Protein AF-0000000078822944 (afdb_homodimer)

Secondary structure (DSSP, 8-state):
--HHHHHHHHHHHHHHHTSPTTHHHHHHHHHHH-SSEEEEESHHHHHHHHHHHHHHHHTT--EEETTSTTPPPP-TT-EEEEE-SSS--TTTHHHHHHHHHTT-EEEEEES-SSSHHHHH-SEEEETTTT-TTTT---TTS-TTHHHHHHHHHHHHHHHHHHHHHHT--HHHHHHHS-S--/--HHHHHHHHHHHHHHHTSPTTHHHHHHHHHHH-SSEEEEESHHHHHHHHHHHHHHHHTT--EEETTSTTPPPP-TT-EEEEE-SSS--TTTHHHHHHHHHTT-EEEEEES-SSSHHHHH-SEEEETTTT-TTTT---TTS-TTHHHHHHHHHHHHHHHHHHHHHHT--HHHHHHHS-S--

Nearest PDB structures (foldseek):
  1vim-assembly1_B  TM=9.176E-01  e=1.514E-16  Archaeoglobus fulgidus
  1m3s-assembly1_B  TM=9.082E-01  e=3.706E-16  Bacillus subtilis
  1m3s-assembly1_A  TM=9.024E-01  e=1.022E-15  Bacillus subtilis
  1viv-assembly1_A  TM=9.232E-01  e=5.437E-15  Bacillus subtilis
  1jeo-assembly1_A  TM=8.893E-01  e=2.724E-14  Methanocaldococcus jannaschii

Organism: Methylobacillus flagellatus (strain ATCC 51484 / DSM 6875 / VKM B-1610 / KT) (NCBI:txid265072)

Radius of gyration: 19.73 Å; Cα contacts (8 Å, |Δi|>4): 652; chains: 2; bounding box: 46×53×46 Å

Solvent-accessible surface area (backbone atoms only — not comparable to full-atom values): 19155 Å² total; per-residue (Å²): 108,56,73,41,45,44,51,53,53,52,54,36,48,53,25,51,57,28,28,73,81,64,54,57,58,54,50,52,52,50,58,69,67,26,70,34,40,33,33,33,46,54,74,67,32,27,49,40,34,48,57,52,47,53,52,42,36,31,71,70,48,53,65,41,48,68,86,46,94,79,46,72,85,80,38,62,50,21,29,38,41,36,35,32,58,72,25,59,53,74,88,48,48,62,54,54,53,50,40,49,76,42,51,22,46,31,37,34,39,18,52,43,74,72,35,72,48,36,73,70,33,78,39,65,44,30,52,16,60,74,36,96,62,54,78,53,92,43,94,45,43,57,84,61,43,60,59,40,53,34,51,40,50,54,50,50,19,38,48,15,45,51,30,58,75,68,65,60,47,59,68,62,25,55,70,58,40,77,83,86,111,109,55,74,40,46,45,50,52,53,52,53,37,48,52,25,51,58,28,28,75,81,64,52,55,58,52,50,52,52,48,57,69,68,25,70,34,38,35,35,33,47,55,74,67,32,28,48,40,33,49,57,54,48,52,52,42,36,29,71,70,48,51,65,41,50,66,84,45,95,80,45,71,84,79,39,62,50,21,28,38,41,36,35,32,58,71,26,61,54,73,88,48,48,63,55,55,53,49,41,47,74,42,51,21,47,31,36,34,39,16,52,42,73,72,35,74,47,37,72,70,32,76,39,66,45,29,52,17,60,72,36,97,62,55,78,54,93,42,94,47,44,57,84,60,41,59,58,38,54,33,50,41,49,53,50,50,19,37,49,14,44,50,32,59,75,68,63,61,48,60,67,63,26,55,70,58,40,81,82,87,110

InterPro domains:
  IPR001347 SIS domain [PF01380] (34-127)
  IPR001347 SIS domain [PS51464] (27-168)
  IPR017552 3-hexulose-6-phosphate isomerase [PTHR43443] (6-181)
  IPR017552 3-hexulose-6-phosphate isomerase [TIGR03127] (6-181)
  IPR017552 3-hexulose-6-phosphate isomerase [cd05005] (2-178)
  IPR046348 SIS domain superfamily [SSF53697] (1-180)

Structure (mmCIF, N/CA/C/O backbone):
data_AF-0000000078822944-model_v1
#
loop_
_entity.id
_entity.type
_entity.pdbx_description
1 polymer '3-hexulose-6-phosphate isomerase'
#
loop_
_atom_site.group_PDB
_atom_site.id
_atom_site.type_symbol
_atom_site.label_atom_id
_atom_site.label_alt_id
_atom_site.label_comp_id
_atom_site.label_asym_id
_atom_site.label_entity_id
_atom_site.label_seq_id
_atom_site.pdbx_PDB_ins_code
_atom_site.Cartn_x
_atom_site.Cartn_y
_atom_site.Cartn_z
_atom_site.occupancy
_atom_site.B_iso_or_equiv
_atom_site.auth_seq_id
_atom_site.auth_comp_id
_atom_site.auth_asym_id
_atom_site.auth_atom_id
_atom_site.pdbx_PDB_model_num
ATOM 1 N N . MET A 1 1 ? 2.738 1.73 21.203 1 90.5 1 MET A N 1
ATOM 2 C CA . MET A 1 1 ? 1.619 1.656 20.266 1 90.5 1 MET A CA 1
ATOM 3 C C . MET A 1 1 ? 0.297 1.919 20.969 1 90.5 1 MET A C 1
ATOM 5 O O . MET A 1 1 ? 0.076 1.425 22.078 1 90.5 1 MET A O 1
ATOM 9 N N . ASN A 1 2 ? -0.536 2.701 20.406 1 95.38 2 ASN A N 1
ATOM 10 C CA . ASN A 1 2 ? -1.895 2.842 20.922 1 95.38 2 ASN A CA 1
ATOM 11 C C . ASN A 1 2 ? -2.762 1.642 20.547 1 95.38 2 ASN A C 1
ATOM 13 O O . ASN A 1 2 ? -2.297 0.721 19.875 1 95.38 2 ASN A O 1
ATOM 17 N N . LYS A 1 3 ? -3.994 1.603 21.016 1 97 3 LYS A N 1
ATOM 18 C CA . LYS A 1 3 ? -4.832 0.418 20.859 1 97 3 LYS A CA 1
ATOM 19 C C . LYS A 1 3 ? -5.148 0.153 19.391 1 97 3 LYS A C 1
ATOM 21 O O . LYS A 1 3 ? -5.348 -0.996 19 1 97 3 LYS A O 1
ATOM 26 N N . TYR A 1 4 ? -5.266 1.216 18.547 1 98.25 4 TYR A N 1
ATOM 27 C CA . TYR A 1 4 ? -5.57 1.041 17.141 1 98.25 4 TYR A CA 1
ATOM 28 C C . TYR A 1 4 ? -4.371 0.481 16.391 1 98.25 4 TYR A C 1
ATOM 30 O O . TYR A 1 4 ? -4.523 -0.358 15.492 1 98.25 4 TYR A O 1
ATOM 38 N N . GLN A 1 5 ? -3.182 0.987 16.719 1 97.88 5 GLN A N 1
ATOM 39 C CA . GLN A 1 5 ? -1.953 0.449 16.141 1 97.88 5 GLN A CA 1
ATOM 40 C C . GLN A 1 5 ? -1.771 -1.021 16.516 1 97.88 5 GLN A C 1
ATOM 42 O O . GLN A 1 5 ? -1.411 -1.838 15.664 1 97.88 5 GLN A O 1
ATOM 47 N N . GLU A 1 6 ? -2.066 -1.36 17.75 1 97.38 6 GLU A N 1
ATOM 48 C CA . GLU A 1 6 ? -2.004 -2.742 18.219 1 97.38 6 GLU A CA 1
ATOM 49 C C . GLU A 1 6 ? -3.012 -3.619 17.484 1 97.38 6 GLU A C 1
ATOM 51 O O . GLU A 1 6 ? -2.711 -4.766 17.141 1 97.38 6 GLU A O 1
ATOM 56 N N . LEU A 1 7 ? -4.191 -3.088 17.266 1 97.88 7 LEU A N 1
ATOM 57 C CA . LEU A 1 7 ? -5.227 -3.807 16.531 1 97.88 7 LEU A CA 1
ATOM 58 C C . LEU A 1 7 ? -4.715 -4.238 15.156 1 97.88 7 LEU A C 1
ATOM 60 O O . LEU A 1 7 ? -4.848 -5.402 14.781 1 97.88 7 LEU A O 1
ATOM 64 N N . VAL A 1 8 ? -4.082 -3.311 14.391 1 97.62 8 VAL A N 1
ATOM 65 C CA . VAL A 1 8 ? -3.609 -3.562 13.031 1 97.62 8 VAL A CA 1
ATOM 66 C C . VAL A 1 8 ? -2.504 -4.613 13.062 1 97.62 8 VAL A C 1
ATOM 68 O O . VAL A 1 8 ? -2.588 -5.633 12.367 1 97.62 8 VAL A O 1
ATOM 71 N N . VAL A 1 9 ? -1.527 -4.43 13.953 1 96.94 9 VAL A N 1
ATOM 72 C CA . VAL A 1 9 ? -0.374 -5.324 13.992 1 96.94 9 VAL A CA 1
ATOM 73 C C . VAL A 1 9 ? -0.815 -6.719 14.438 1 96.94 9 VAL A C 1
ATOM 75 O O . VAL A 1 9 ? -0.393 -7.723 13.859 1 96.94 9 VAL A O 1
ATOM 78 N N . ASN A 1 10 ? -1.662 -6.805 15.43 1 96.94 10 ASN A N 1
ATOM 79 C CA . ASN A 1 10 ? -2.09 -8.094 15.953 1 96.94 10 ASN A CA 1
ATOM 80 C C . ASN A 1 10 ? -2.902 -8.875 14.922 1 96.94 10 ASN A C 1
ATOM 82 O O . ASN A 1 10 ? -2.691 -10.078 14.734 1 96.94 10 ASN A O 1
ATOM 86 N N . LYS A 1 11 ? -3.801 -8.164 14.281 1 97.62 11 LYS A N 1
ATOM 87 C CA . LYS A 1 11 ? -4.637 -8.844 13.289 1 97.62 11 LYS A CA 1
ATOM 88 C C . LYS A 1 11 ? -3.797 -9.359 12.125 1 97.62 11 LYS A C 1
ATOM 90 O O . LYS A 1 11 ? -3.955 -10.508 11.703 1 97.62 11 LYS A O 1
ATOM 95 N N . LEU A 1 12 ? -2.889 -8.531 11.617 1 97.69 12 LEU A N 1
ATOM 96 C CA . LEU A 1 12 ? -2.076 -8.93 10.469 1 97.69 12 LEU A CA 1
ATOM 97 C C . LEU A 1 12 ? -1.106 -10.047 10.844 1 97.69 12 LEU A C 1
ATOM 99 O O . LEU A 1 12 ? -0.866 -10.953 10.055 1 97.69 12 LEU A O 1
ATOM 103 N N . THR A 1 13 ? -0.571 -9.961 12.078 1 97.25 13 THR A N 1
ATOM 104 C CA . THR A 1 13 ? 0.312 -11.016 12.57 1 97.25 13 THR A CA 1
ATOM 105 C C . THR A 1 13 ? -0.424 -12.344 12.633 1 97.25 13 THR A C 1
ATOM 107 O O . THR A 1 13 ? 0.116 -13.383 12.234 1 97.25 13 THR A O 1
ATOM 110 N N . ASN A 1 14 ? -1.608 -12.289 13.117 1 97.19 14 ASN A N 1
ATOM 111 C CA . ASN A 1 14 ? -2.412 -13.508 13.188 1 97.19 14 ASN A CA 1
ATOM 112 C C . ASN A 1 14 ? -2.637 -14.102 11.797 1 97.19 14 ASN A C 1
ATOM 114 O O . ASN A 1 14 ? -2.492 -15.312 11.609 1 97.19 14 ASN A O 1
ATOM 118 N N . VAL A 1 15 ? -2.996 -13.25 10.805 1 98.19 15 VAL A N 1
ATOM 119 C CA . VAL A 1 15 ? -3.254 -13.727 9.453 1 98.19 15 VAL A CA 1
ATOM 120 C C . VAL A 1 15 ? -1.984 -14.344 8.867 1 98.19 15 VAL A C 1
ATOM 122 O O . VAL A 1 15 ? -2.023 -15.438 8.305 1 98.19 15 VAL A O 1
ATOM 125 N N . ILE A 1 16 ? -0.839 -13.633 9.047 1 97.94 16 ILE A N 1
ATOM 126 C CA . ILE A 1 16 ? 0.427 -14.086 8.484 1 97.94 16 ILE A CA 1
ATOM 127 C C . ILE A 1 16 ? 0.845 -15.398 9.141 1 97.94 16 ILE A C 1
ATOM 129 O O . ILE A 1 16 ? 1.295 -16.328 8.461 1 97.94 16 ILE A O 1
ATOM 133 N N . ASN A 1 17 ? 0.606 -15.516 10.469 1 96.94 17 ASN A N 1
ATOM 134 C CA . ASN A 1 17 ? 0.954 -16.734 11.195 1 96.94 17 ASN A CA 1
ATOM 135 C C . ASN A 1 17 ? 0.114 -17.922 10.734 1 96.94 17 ASN A C 1
ATOM 137 O O . ASN A 1 17 ? 0.544 -19.078 10.844 1 96.94 17 ASN A O 1
ATOM 141 N N . ASN A 1 18 ? -1.006 -17.609 10.18 1 97.25 18 ASN A N 1
ATOM 142 C CA . ASN A 1 18 ? -1.911 -18.672 9.734 1 97.25 18 ASN A CA 1
ATOM 143 C C . ASN A 1 18 ? -1.81 -18.891 8.234 1 97.25 18 ASN A C 1
ATOM 145 O O . ASN A 1 18 ? -2.619 -19.625 7.656 1 97.25 18 ASN A O 1
ATOM 149 N N . THR A 1 19 ? -0.949 -18.234 7.555 1 97.69 19 THR A N 1
ATOM 150 C CA . THR A 1 19 ? -0.638 -18.484 6.152 1 97.69 19 THR A CA 1
ATOM 151 C C . THR A 1 19 ? 0.431 -19.562 6.023 1 97.69 19 THR A C 1
ATOM 153 O O . THR A 1 19 ? 1.504 -19.453 6.621 1 97.69 19 THR A O 1
ATOM 156 N N . ALA A 1 20 ? 0.145 -20.609 5.289 1 96.38 20 ALA A N 1
ATOM 157 C CA . ALA A 1 20 ? 1.07 -21.734 5.145 1 96.38 20 ALA A CA 1
ATOM 158 C C . ALA A 1 20 ? 2.412 -21.266 4.586 1 96.38 20 ALA A C 1
ATOM 160 O O . ALA A 1 20 ? 2.469 -20.312 3.805 1 96.38 20 ALA A O 1
ATOM 161 N N . GLU A 1 21 ? 3.445 -21.953 4.926 1 96 21 GLU A N 1
ATOM 162 C CA . GLU A 1 21 ? 4.793 -21.609 4.492 1 96 21 GLU A CA 1
ATOM 163 C C . GLU A 1 21 ? 5.055 -22.078 3.064 1 96 21 GLU A C 1
ATOM 165 O O . GLU A 1 21 ? 4.324 -22.938 2.549 1 96 21 GLU A O 1
ATOM 170 N N . GLY A 1 22 ? 6.039 -21.484 2.43 1 97.5 22 GLY A N 1
ATOM 171 C CA . GLY A 1 22 ? 6.555 -22.016 1.179 1 97.5 22 GLY A CA 1
ATOM 172 C C . GLY A 1 22 ? 6.004 -21.297 -0.045 1 97.5 22 GLY A C 1
ATOM 173 O O . GLY A 1 22 ? 6.566 -21.422 -1.138 1 97.5 22 GLY A O 1
ATOM 174 N N . TYR A 1 23 ? 4.934 -20.5 0.125 1 98.38 23 TYR A N 1
ATOM 175 C CA . TYR A 1 23 ? 4.324 -19.844 -1.021 1 98.38 23 TYR A CA 1
ATOM 176 C C . TYR A 1 23 ? 5.25 -18.766 -1.583 1 98.38 23 TYR A C 1
ATOM 178 O O . TYR A 1 23 ? 5.266 -18.516 -2.791 1 98.38 23 TYR A O 1
ATOM 186 N N . ASP A 1 24 ? 5.996 -18.125 -0.678 1 98.62 24 ASP A N 1
ATOM 187 C CA . ASP A 1 24 ? 6.957 -17.141 -1.153 1 98.62 24 ASP A CA 1
ATOM 188 C C . ASP A 1 24 ? 7.973 -17.766 -2.105 1 98.62 24 ASP A C 1
ATOM 190 O O . ASP A 1 24 ? 8.266 -17.219 -3.168 1 98.62 24 ASP A O 1
ATOM 194 N N . ASP A 1 25 ? 8.484 -19 -1.815 1 98.69 25 ASP A N 1
ATOM 195 C CA . ASP A 1 25 ? 9.406 -19.719 -2.689 1 98.69 25 ASP A CA 1
ATOM 196 C C . ASP A 1 25 ? 8.758 -20.031 -4.031 1 98.69 25 ASP A C 1
ATOM 198 O O . ASP A 1 25 ? 9.383 -19.906 -5.082 1 98.69 25 ASP A O 1
ATOM 202 N N . LYS A 1 26 ? 7.551 -20.469 -3.986 1 98.88 26 LYS A N 1
ATOM 203 C CA . LYS A 1 26 ? 6.84 -20.844 -5.207 1 98.88 26 LYS A CA 1
ATOM 204 C C . LYS A 1 26 ? 6.594 -19.625 -6.094 1 98.88 26 LYS A C 1
ATOM 206 O O . LYS A 1 26 ? 6.777 -19.688 -7.312 1 98.88 26 LYS A O 1
ATOM 211 N N . ILE A 1 27 ? 6.184 -18.516 -5.496 1 98.94 27 ILE A N 1
ATOM 212 C CA . ILE A 1 27 ? 5.977 -17.281 -6.242 1 98.94 27 ILE A CA 1
ATOM 213 C C . ILE A 1 27 ? 7.273 -16.859 -6.926 1 98.94 27 ILE A C 1
ATOM 215 O O . ILE A 1 27 ? 7.293 -16.594 -8.133 1 98.94 27 ILE A O 1
ATOM 219 N N . LEU A 1 28 ? 8.367 -16.828 -6.129 1 98.88 28 LEU A N 1
ATOM 220 C CA . LEU A 1 28 ? 9.641 -16.359 -6.66 1 98.88 28 LEU A CA 1
ATOM 221 C C . LEU A 1 28 ? 10.148 -17.281 -7.758 1 98.88 28 LEU A C 1
ATOM 223 O O . LEU A 1 28 ? 10.727 -16.812 -8.75 1 98.88 28 LEU A O 1
ATOM 227 N N . SER A 1 29 ? 9.93 -18.594 -7.621 1 98.88 29 SER A N 1
ATOM 228 C CA . SER A 1 29 ? 10.312 -19.547 -8.656 1 98.88 29 SER A CA 1
ATOM 229 C C . SER A 1 29 ? 9.562 -19.281 -9.961 1 98.88 29 SER A C 1
ATOM 231 O O . SER A 1 29 ? 10.148 -19.328 -11.039 1 98.88 29 SER A O 1
ATOM 233 N N . MET A 1 30 ? 8.289 -18.969 -9.875 1 98.94 30 MET A N 1
ATOM 234 C CA . MET A 1 30 ? 7.473 -18.719 -11.062 1 98.94 30 MET A CA 1
ATOM 235 C C . MET A 1 30 ? 7.828 -17.375 -11.688 1 98.94 30 MET A C 1
ATOM 237 O O . MET A 1 30 ? 7.836 -17.25 -12.914 1 98.94 30 MET A O 1
ATOM 241 N N . VAL A 1 31 ? 8.117 -16.391 -10.859 1 98.94 31 VAL A N 1
ATOM 242 C CA . VAL A 1 31 ? 8.57 -15.102 -11.359 1 98.94 31 VAL A CA 1
ATOM 243 C C . VAL A 1 31 ? 9.898 -15.273 -12.102 1 98.94 31 VAL A C 1
ATOM 245 O O . VAL A 1 31 ? 10.078 -14.734 -13.195 1 98.94 31 VAL A O 1
ATOM 248 N N . ASP A 1 32 ? 10.805 -16.078 -11.555 1 98.81 32 ASP A N 1
ATOM 249 C CA . ASP A 1 32 ? 12.117 -16.328 -12.141 1 98.81 32 ASP A CA 1
ATOM 250 C C . ASP A 1 32 ? 12 -17 -13.508 1 98.81 32 ASP A C 1
ATOM 252 O O . ASP A 1 32 ? 12.797 -16.75 -14.406 1 98.81 32 ASP A O 1
ATOM 256 N N . ALA A 1 33 ? 11.062 -17.812 -13.602 1 98.69 33 ALA A N 1
ATOM 257 C CA . ALA A 1 33 ? 10.93 -18.641 -14.805 1 98.69 33 ALA A CA 1
ATOM 258 C C . ALA A 1 33 ? 10.156 -17.891 -15.891 1 98.69 33 ALA A C 1
ATOM 260 O O . ALA A 1 33 ? 10.156 -18.297 -17.047 1 98.69 33 ALA A O 1
ATOM 261 N N . ALA A 1 34 ? 9.508 -16.812 -15.57 1 98.81 34 ALA A N 1
ATOM 262 C CA . ALA A 1 34 ? 8.602 -16.141 -16.484 1 98.81 34 ALA A CA 1
ATOM 263 C C . ALA A 1 34 ? 9.367 -15.211 -17.438 1 98.81 34 ALA A C 1
ATOM 265 O O . ALA A 1 34 ? 10.383 -14.625 -17.047 1 98.81 34 ALA A O 1
ATOM 266 N N . GLY A 1 35 ? 8.922 -15.125 -18.672 1 98.38 35 GLY A N 1
ATOM 267 C CA . GLY A 1 35 ? 9.422 -14.062 -19.547 1 98.38 35 GLY A CA 1
ATOM 268 C C . GLY A 1 35 ? 9.109 -12.672 -19.016 1 98.38 35 GLY A C 1
ATOM 269 O O . GLY A 1 35 ? 10.016 -11.867 -18.797 1 98.38 35 GLY A O 1
ATOM 270 N N . ARG A 1 36 ? 7.879 -12.453 -18.859 1 98.69 36 ARG A N 1
ATOM 271 C CA . ARG A 1 36 ? 7.355 -11.234 -18.25 1 98.69 36 ARG A CA 1
ATOM 272 C C . ARG A 1 36 ? 6.312 -11.562 -17.188 1 98.69 36 ARG A C 1
ATOM 274 O O . ARG A 1 36 ? 5.574 -12.547 -17.312 1 98.69 36 ARG A O 1
ATOM 281 N N . THR A 1 37 ? 6.324 -10.75 -16.141 1 98.94 37 THR A N 1
ATOM 282 C CA . THR A 1 37 ? 5.309 -10.891 -15.094 1 98.94 37 THR A CA 1
ATOM 283 C C . THR A 1 37 ? 4.289 -9.758 -15.18 1 98.94 37 THR A C 1
ATOM 285 O O . THR A 1 37 ? 4.656 -8.586 -15.156 1 98.94 37 THR A O 1
ATOM 288 N N . PHE A 1 38 ? 3.045 -10.102 -15.336 1 98.94 38 PHE A N 1
ATOM 289 C CA . PHE A 1 38 ? 1.921 -9.172 -15.281 1 98.94 38 PHE A CA 1
ATOM 290 C C . PHE A 1 38 ? 1.272 -9.188 -13.898 1 98.94 38 PHE A C 1
ATOM 292 O O . PHE A 1 38 ? 1.113 -10.25 -13.289 1 98.94 38 PHE A O 1
ATOM 299 N N . LEU A 1 39 ? 0.942 -8.008 -13.422 1 98.94 39 LEU A N 1
ATOM 300 C CA . LEU A 1 39 ? 0.251 -7.906 -12.141 1 98.94 39 LEU A CA 1
ATOM 301 C C . LEU A 1 39 ? -1.106 -7.234 -12.312 1 98.94 39 LEU A C 1
ATOM 303 O O . LEU A 1 39 ? -1.259 -6.328 -13.133 1 98.94 39 LEU A O 1
ATOM 307 N N . GLY A 1 40 ? -2.051 -7.668 -11.547 1 98.62 40 GLY A N 1
ATOM 308 C CA . GLY A 1 40 ? -3.385 -7.086 -11.562 1 98.62 40 GLY A CA 1
ATOM 309 C C . GLY A 1 40 ? -4.09 -7.168 -10.219 1 98.62 40 GLY A C 1
ATOM 310 O O . GLY A 1 40 ? -3.639 -7.879 -9.32 1 98.62 40 GLY A O 1
ATOM 311 N N . GLY A 1 41 ? -5.164 -6.535 -10.078 1 98.44 41 GLY A N 1
ATOM 312 C CA . GLY A 1 41 ? -6.059 -6.406 -8.938 1 98.44 41 GLY A CA 1
ATOM 313 C C . GLY A 1 41 ? -7.121 -5.336 -9.133 1 98.44 41 GLY A C 1
ATOM 314 O O . GLY A 1 41 ? -7.215 -4.73 -10.203 1 98.44 41 GLY A O 1
ATOM 315 N N . ALA A 1 42 ? -7.91 -5.191 -8.133 1 97.5 42 ALA A N 1
ATOM 316 C CA . ALA A 1 42 ? -8.914 -4.133 -8.117 1 97.5 42 ALA A CA 1
ATOM 317 C C . ALA A 1 42 ? -8.891 -3.365 -6.801 1 97.5 42 ALA A C 1
ATOM 319 O O . ALA A 1 42 ? -8.477 -3.904 -5.77 1 97.5 42 ALA A O 1
ATOM 320 N N . GLY A 1 43 ? -9.281 -2.104 -6.883 1 96.62 43 GLY A N 1
ATOM 321 C CA . GLY A 1 43 ? -9.32 -1.294 -5.676 1 96.62 43 GLY A CA 1
ATOM 322 C C . GLY A 1 43 ? -8 -1.279 -4.93 1 96.62 43 GLY A C 1
ATOM 323 O O . GLY A 1 43 ? -6.949 -1.006 -5.516 1 96.62 43 GLY A O 1
ATOM 324 N N . ARG A 1 44 ? -8.055 -1.505 -3.629 1 98 44 ARG A N 1
ATOM 325 C CA . ARG A 1 44 ? -6.852 -1.455 -2.807 1 98 44 ARG A CA 1
ATOM 326 C C . ARG A 1 44 ? -5.973 -2.678 -3.047 1 98 44 ARG A C 1
ATOM 328 O O . ARG A 1 44 ? -4.762 -2.637 -2.811 1 98 44 ARG A O 1
ATOM 335 N N . SER A 1 45 ? -6.59 -3.764 -3.553 1 98.62 45 SER A N 1
ATOM 336 C CA . SER A 1 45 ? -5.762 -4.887 -3.977 1 98.62 45 SER A CA 1
ATOM 337 C C . SER A 1 45 ? -4.887 -4.512 -5.168 1 98.62 45 SER A C 1
ATOM 339 O O . SER A 1 45 ? -3.76 -4.996 -5.297 1 98.62 45 SER A O 1
ATOM 341 N N . LEU A 1 46 ? -5.398 -3.617 -6.031 1 98.62 46 LEU A N 1
ATOM 342 C CA . LEU A 1 46 ? -4.586 -3.104 -7.125 1 98.62 46 LEU A CA 1
ATOM 343 C C . LEU A 1 46 ? -3.393 -2.314 -6.594 1 98.62 46 LEU A C 1
ATOM 345 O O . LEU A 1 46 ? -2.291 -2.404 -7.137 1 98.62 46 LEU A O 1
ATOM 349 N N . LEU A 1 47 ? -3.629 -1.508 -5.547 1 98.88 47 LEU A N 1
ATOM 350 C CA . LEU A 1 47 ? -2.531 -0.771 -4.93 1 98.88 47 LEU A CA 1
ATOM 351 C C . LEU A 1 47 ? -1.473 -1.726 -4.387 1 98.88 47 LEU A C 1
ATOM 353 O O . LEU A 1 47 ? -0.274 -1.484 -4.547 1 98.88 47 LEU A O 1
ATOM 357 N N . VAL A 1 48 ? -1.883 -2.85 -3.762 1 98.94 48 VAL A N 1
ATOM 358 C CA . VAL A 1 48 ? -0.956 -3.865 -3.275 1 98.94 48 VAL A CA 1
ATOM 359 C C . VAL A 1 48 ? -0.154 -4.438 -4.441 1 98.94 48 VAL A C 1
ATOM 361 O O . VAL A 1 48 ? 1.064 -4.602 -4.344 1 98.94 48 VAL A O 1
ATOM 364 N N . SER A 1 49 ? -0.835 -4.727 -5.562 1 98.94 49 SER A N 1
ATOM 365 C CA . SER A 1 49 ? -0.148 -5.258 -6.734 1 98.94 49 SER A CA 1
ATOM 366 C C . SER A 1 49 ? 0.914 -4.289 -7.242 1 98.94 49 SER A C 1
ATOM 368 O O . SER A 1 49 ? 1.989 -4.711 -7.672 1 98.94 49 SER A O 1
ATOM 370 N N . ARG A 1 50 ? 0.616 -3.012 -7.207 1 98.88 50 ARG A N 1
ATOM 371 C CA . ARG A 1 50 ? 1.557 -2.004 -7.688 1 98.88 50 ARG A CA 1
ATOM 372 C C . ARG A 1 50 ? 2.777 -1.919 -6.777 1 98.88 50 ARG A C 1
ATOM 374 O O . ARG A 1 50 ? 3.898 -1.73 -7.25 1 98.88 50 ARG A O 1
ATOM 381 N N . PHE A 1 51 ? 2.564 -2.041 -5.438 1 98.88 51 PHE A N 1
ATOM 382 C CA . PHE A 1 51 ? 3.691 -2.113 -4.512 1 98.88 51 PHE A CA 1
ATOM 383 C C . PHE A 1 51 ? 4.656 -3.219 -4.922 1 98.88 51 PHE A C 1
ATOM 385 O O . PHE A 1 51 ? 5.863 -2.99 -5.023 1 98.88 51 PHE A O 1
ATOM 392 N N . PHE A 1 52 ? 4.113 -4.375 -5.148 1 98.94 52 PHE A N 1
ATOM 393 C CA . PHE A 1 52 ? 4.918 -5.551 -5.465 1 98.94 52 PHE A CA 1
ATOM 394 C C . PHE A 1 52 ? 5.586 -5.398 -6.824 1 98.94 52 PHE A C 1
ATOM 396 O O . PHE A 1 52 ? 6.781 -5.672 -6.969 1 98.94 52 PHE A O 1
ATOM 403 N N . ALA A 1 53 ? 4.816 -4.918 -7.816 1 98.88 53 ALA A N 1
ATOM 404 C CA . ALA A 1 53 ? 5.32 -4.715 -9.172 1 98.88 53 ALA A CA 1
ATOM 405 C C . ALA A 1 53 ? 6.543 -3.801 -9.172 1 98.88 53 ALA A C 1
ATOM 407 O O . ALA A 1 53 ? 7.547 -4.102 -9.82 1 98.88 53 ALA A O 1
ATOM 408 N N . MET A 1 54 ? 6.453 -2.752 -8.461 1 98.38 54 MET A N 1
ATOM 409 C CA . MET A 1 54 ? 7.543 -1.778 -8.422 1 98.38 54 MET A CA 1
ATOM 410 C C . MET A 1 54 ? 8.828 -2.422 -7.918 1 98.38 54 MET A C 1
ATOM 412 O O . MET A 1 54 ? 9.898 -2.207 -8.484 1 98.38 54 MET A O 1
ATOM 416 N N . ARG A 1 55 ? 8.789 -3.24 -6.879 1 98.44 55 ARG A N 1
ATOM 417 C CA . ARG A 1 55 ? 9.984 -3.863 -6.324 1 98.44 55 ARG A CA 1
ATOM 418 C C . ARG A 1 55 ? 10.523 -4.941 -7.258 1 98.44 55 ARG A C 1
ATOM 420 O O . ARG A 1 55 ? 11.734 -5.145 -7.344 1 98.44 55 ARG A O 1
ATOM 427 N N . LEU A 1 56 ? 9.586 -5.672 -7.949 1 98.75 56 LEU A N 1
ATOM 428 C CA . LEU A 1 56 ? 10.062 -6.621 -8.945 1 98.75 56 LEU A CA 1
ATOM 429 C C . LEU A 1 56 ? 10.852 -5.91 -10.039 1 98.75 56 LEU A C 1
ATOM 431 O O . LEU A 1 56 ? 11.898 -6.398 -10.477 1 98.75 56 LEU A O 1
ATOM 435 N N . VAL A 1 57 ? 10.344 -4.711 -10.477 1 98.31 57 VAL A N 1
ATOM 436 C CA . VAL A 1 57 ? 11.07 -3.92 -11.461 1 98.31 57 VAL A CA 1
ATOM 437 C C . VAL A 1 57 ? 12.445 -3.545 -10.906 1 98.31 57 VAL A C 1
ATOM 439 O O . VAL A 1 57 ? 13.461 -3.729 -11.578 1 98.31 57 VAL A O 1
ATOM 442 N N . HIS A 1 58 ? 12.5 -3.055 -9.656 1 97.62 58 HIS A N 1
ATOM 443 C CA . HIS A 1 58 ? 13.758 -2.662 -9.031 1 97.62 58 HIS A CA 1
ATOM 444 C C . HIS A 1 58 ? 14.711 -3.846 -8.914 1 97.62 58 HIS A C 1
ATOM 446 O O . HIS A 1 58 ? 15.93 -3.664 -8.859 1 97.62 58 HIS A O 1
ATOM 452 N N . ALA A 1 59 ? 14.156 -5.066 -8.883 1 97.81 59 ALA A N 1
ATOM 453 C CA . ALA A 1 59 ? 14.961 -6.281 -8.758 1 97.81 59 ALA A CA 1
ATOM 454 C C . ALA A 1 59 ? 15.406 -6.785 -10.133 1 97.81 59 ALA A C 1
ATOM 456 O O . ALA A 1 59 ? 16.062 -7.828 -10.234 1 97.81 59 ALA A O 1
ATOM 457 N N . GLY A 1 60 ? 14.953 -6.16 -11.234 1 97.5 60 GLY A N 1
ATOM 458 C CA . GLY A 1 60 ? 15.469 -6.457 -12.562 1 97.5 60 GLY A CA 1
ATOM 459 C C . GLY A 1 60 ? 14.508 -7.27 -13.414 1 97.5 60 GLY A C 1
ATOM 460 O O . GLY A 1 60 ? 14.852 -7.688 -14.523 1 97.5 60 GLY A O 1
ATOM 461 N N . TYR A 1 61 ? 13.297 -7.469 -12.969 1 98.5 61 TYR A N 1
ATOM 462 C CA . TYR A 1 61 ? 12.336 -8.266 -13.727 1 98.5 61 TYR A CA 1
ATOM 463 C C . TYR A 1 61 ? 11.578 -7.395 -14.719 1 98.5 61 TYR A C 1
ATOM 465 O O . TYR A 1 61 ? 11.398 -6.195 -14.5 1 98.5 61 TYR A O 1
ATOM 473 N N . GLN A 1 62 ? 11.141 -8.016 -15.82 1 98.38 62 GLN A N 1
ATOM 474 C CA . GLN A 1 62 ? 10.188 -7.387 -16.719 1 98.38 62 GLN A CA 1
ATOM 475 C C . GLN A 1 62 ? 8.766 -7.5 -16.203 1 98.38 62 GLN A C 1
ATOM 477 O O . GLN A 1 62 ? 8.242 -8.602 -16.031 1 98.38 62 GLN A O 1
ATOM 482 N N . VAL A 1 63 ? 8.195 -6.34 -15.938 1 98.81 63 VAL A N 1
ATOM 483 C CA . VAL A 1 63 ? 6.898 -6.328 -15.273 1 98.81 63 VAL A CA 1
ATOM 484 C C . VAL A 1 63 ? 5.941 -5.41 -16.031 1 98.81 63 VAL A C 1
ATOM 486 O O . VAL A 1 63 ? 6.348 -4.359 -16.531 1 98.81 63 VAL A O 1
ATOM 489 N N . SER A 1 64 ? 4.719 -5.797 -16.156 1 98.81 64 SER A N 1
ATOM 490 C CA . SER A 1 64 ? 3.656 -4.957 -16.703 1 98.81 64 SER A CA 1
ATOM 491 C C . SER A 1 64 ? 2.436 -4.953 -15.781 1 98.81 64 SER A C 1
ATOM 493 O O . SER A 1 64 ? 2.139 -5.957 -15.125 1 98.81 64 SER A O 1
ATOM 495 N N . MET A 1 65 ? 1.84 -3.826 -15.711 1 98.69 65 MET A N 1
ATOM 496 C CA . MET A 1 65 ? 0.56 -3.723 -15.016 1 98.69 65 MET A CA 1
ATOM 497 C C . MET A 1 65 ? -0.602 -3.871 -15.992 1 98.69 65 MET A C 1
ATOM 499 O O . MET A 1 65 ? -0.721 -3.098 -16.938 1 98.69 65 MET A O 1
ATOM 503 N N . VAL A 1 66 ? -1.437 -4.785 -15.688 1 98.12 66 VAL A N 1
ATOM 504 C CA . VAL A 1 66 ? -2.58 -4.953 -16.578 1 98.12 66 VAL A CA 1
ATOM 505 C C . VAL A 1 66 ? -3.451 -3.699 -16.547 1 98.12 66 VAL A C 1
ATOM 507 O O . VAL A 1 66 ? -3.666 -3.113 -15.484 1 98.12 66 VAL A O 1
ATOM 510 N N . GLY A 1 67 ? -3.889 -3.289 -17.719 1 95.62 67 GLY A N 1
ATOM 511 C CA . GLY A 1 67 ? -4.797 -2.156 -17.812 1 95.62 67 GLY A CA 1
ATOM 512 C C . GLY A 1 67 ? -4.094 -0.854 -18.141 1 95.62 67 GLY A C 1
ATOM 513 O O . GLY A 1 67 ? -4.738 0.124 -18.531 1 95.62 67 GLY A O 1
ATOM 514 N N . GLU A 1 68 ? -2.818 -0.783 -17.984 1 97 68 GLU A N 1
ATOM 515 C CA . GLU A 1 68 ? -2.096 0.421 -18.375 1 97 68 GLU A CA 1
ATOM 516 C C . GLU A 1 68 ? -2.027 0.545 -19.891 1 97 68 GLU A C 1
ATOM 518 O O . GLU A 1 68 ? -2.018 -0.463 -20.609 1 97 68 GLU A O 1
ATOM 523 N N . VAL A 1 69 ? -1.875 1.741 -20.375 1 96.5 69 VAL A N 1
ATOM 524 C CA . VAL A 1 69 ? -1.997 2.033 -21.797 1 96.5 69 VAL A CA 1
ATOM 525 C C . VAL A 1 69 ? -0.856 1.365 -22.562 1 96.5 69 VAL A C 1
ATOM 527 O O . VAL A 1 69 ? -0.999 1.041 -23.734 1 96.5 69 VAL A O 1
ATOM 530 N N . VAL A 1 70 ? 0.181 1.048 -21.938 1 97 70 VAL A N 1
ATOM 531 C CA . VAL A 1 70 ? 1.367 0.539 -22.609 1 97 70 VAL A CA 1
ATOM 532 C C . VAL A 1 70 ? 1.507 -0.96 -22.359 1 97 70 VAL A C 1
ATOM 534 O O . VAL A 1 70 ? 2.537 -1.557 -22.672 1 97 70 VAL A O 1
ATOM 537 N N . THR A 1 71 ? 0.51 -1.568 -21.703 1 98.19 71 THR A N 1
ATOM 538 C CA . THR A 1 71 ? 0.581 -2.994 -21.391 1 98.19 71 THR A CA 1
ATOM 539 C C . THR A 1 71 ? 0.655 -3.818 -22.672 1 98.19 71 THR A C 1
ATOM 541 O O . THR A 1 71 ? -0.244 -3.748 -23.516 1 98.19 71 THR A O 1
ATOM 544 N N . PRO A 1 72 ? 1.66 -4.621 -22.828 1 98.12 72 PRO A N 1
ATOM 545 C CA . PRO A 1 72 ? 1.741 -5.48 -24.016 1 98.12 72 PRO A CA 1
ATOM 546 C C . PRO A 1 72 ? 0.846 -6.711 -23.922 1 98.12 72 PRO A C 1
ATOM 548 O O . PRO A 1 72 ? 0.278 -6.98 -22.859 1 98.12 72 PRO A O 1
ATOM 551 N N . SER A 1 73 ? 0.787 -7.391 -25 1 98.12 73 SER A N 1
ATOM 552 C CA . SER A 1 73 ? 0.061 -8.656 -25 1 98.12 73 SER A CA 1
ATOM 553 C C . SER A 1 73 ? 0.785 -9.711 -24.172 1 98.12 73 SER A C 1
ATOM 555 O O . SER A 1 73 ? 2.012 -9.812 -24.219 1 98.12 73 SER A O 1
ATOM 557 N N . ILE A 1 74 ? 0.052 -10.406 -23.391 1 98.69 74 ILE A N 1
ATOM 558 C CA . ILE A 1 74 ? 0.6 -11.539 -22.641 1 98.69 74 ILE A CA 1
ATOM 559 C C . ILE A 1 74 ? 0.778 -12.734 -23.578 1 98.69 74 ILE A C 1
ATOM 561 O O . ILE A 1 74 ? -0.018 -12.93 -24.5 1 98.69 74 ILE A O 1
ATOM 565 N N . GLN A 1 75 ? 1.809 -13.484 -23.359 1 98.44 75 GLN A N 1
ATOM 566 C CA . GLN A 1 75 ? 2.125 -14.609 -24.234 1 98.44 75 GLN A CA 1
ATOM 567 C C . GLN A 1 75 ? 2.469 -15.859 -23.438 1 98.44 75 GLN A C 1
ATOM 569 O O . GLN A 1 75 ? 2.609 -15.797 -22.219 1 98.44 75 GLN A O 1
ATOM 574 N N . ALA A 1 76 ? 2.592 -16.953 -24.234 1 98.69 76 ALA A N 1
ATOM 575 C CA . ALA A 1 76 ? 3.068 -18.188 -23.609 1 98.69 76 ALA A CA 1
ATOM 576 C C . ALA A 1 76 ? 4.43 -17.969 -22.953 1 98.69 76 ALA A C 1
ATOM 578 O O . ALA A 1 76 ? 5.316 -17.344 -23.531 1 98.69 76 ALA A O 1
ATOM 579 N N . GLY A 1 77 ? 4.543 -18.453 -21.703 1 98.62 77 GLY A N 1
ATOM 580 C CA . GLY A 1 77 ? 5.789 -18.297 -20.969 1 98.62 77 GLY A CA 1
ATOM 581 C C . GLY A 1 77 ? 5.77 -17.125 -20.016 1 98.62 77 GLY A C 1
ATOM 582 O O . GLY A 1 77 ? 6.652 -17 -19.156 1 98.62 77 GLY A O 1
ATOM 583 N N . ASP A 1 78 ? 4.75 -16.234 -20.141 1 98.94 78 ASP A N 1
ATOM 584 C CA . ASP A 1 78 ? 4.582 -15.133 -19.203 1 98.94 78 ASP A CA 1
ATOM 585 C C . ASP A 1 78 ? 3.832 -15.594 -17.953 1 98.94 78 ASP A C 1
ATOM 587 O O . ASP A 1 78 ? 3.365 -16.734 -17.891 1 98.94 78 ASP A O 1
ATOM 591 N N . LEU A 1 79 ? 3.824 -14.781 -16.938 1 99 79 LEU A N 1
ATOM 592 C CA . LEU A 1 79 ? 3.148 -15.023 -15.672 1 99 79 LEU A CA 1
ATOM 593 C C . LEU A 1 79 ? 2.174 -13.898 -15.352 1 99 79 LEU A C 1
ATOM 595 O O . LEU A 1 79 ? 2.512 -12.719 -15.5 1 99 79 LEU A O 1
ATOM 599 N N . PHE A 1 80 ? 0.989 -14.242 -15.039 1 99 80 PHE A N 1
ATOM 600 C CA . PHE A 1 80 ? 0.031 -13.281 -14.516 1 99 80 PHE A CA 1
ATOM 601 C C . PHE A 1 80 ? -0.244 -13.539 -13.039 1 99 80 PHE A C 1
ATOM 603 O O . PHE A 1 80 ? -0.702 -14.617 -12.672 1 99 80 PHE A O 1
ATOM 610 N N . ILE A 1 81 ? 0.079 -12.609 -12.156 1 99 81 ILE A N 1
ATOM 611 C CA . ILE A 1 81 ? -0.263 -12.648 -10.734 1 99 81 ILE A CA 1
ATOM 612 C C . ILE A 1 81 ? -1.448 -11.727 -10.469 1 99 81 ILE A C 1
ATOM 614 O O . ILE A 1 81 ? -1.357 -10.516 -10.672 1 99 81 ILE A O 1
ATOM 618 N N . VAL A 1 82 ? -2.531 -12.266 -10.07 1 98.94 82 VAL A N 1
ATOM 619 C CA . VAL A 1 82 ? -3.729 -11.484 -9.773 1 98.94 82 VAL A CA 1
ATOM 620 C C . VAL A 1 82 ? -4.031 -11.555 -8.281 1 98.94 82 VAL A C 1
ATOM 622 O O . VAL A 1 82 ? -3.957 -12.625 -7.676 1 98.94 82 VAL A O 1
ATOM 625 N N . ILE A 1 83 ? -4.27 -10.422 -7.656 1 98.94 83 ILE A N 1
ATOM 626 C CA . ILE A 1 83 ? -4.617 -10.312 -6.246 1 98.94 83 ILE A CA 1
ATOM 627 C C . ILE A 1 83 ? -6.105 -10.008 -6.102 1 98.94 83 ILE A C 1
ATOM 629 O O . ILE A 1 83 ? -6.562 -8.93 -6.5 1 98.94 83 ILE A O 1
ATOM 633 N N . SER A 1 84 ? -6.844 -10.938 -5.594 1 98.69 84 SER A N 1
ATOM 634 C CA . SER A 1 84 ? -8.289 -10.844 -5.426 1 98.69 84 SER A CA 1
ATOM 635 C C . SER A 1 84 ? -8.75 -11.578 -4.168 1 98.69 84 SER A C 1
ATOM 637 O O . SER A 1 84 ? -8.703 -12.805 -4.109 1 98.69 84 SER A O 1
ATOM 639 N N . GLY A 1 85 ? -9.211 -10.812 -3.191 1 98.06 85 GLY A N 1
ATOM 640 C CA . GLY A 1 85 ? -9.656 -11.43 -1.951 1 98.06 85 GLY A CA 1
ATOM 641 C C . GLY A 1 85 ? -10.734 -12.477 -2.158 1 98.06 85 GLY A C 1
ATOM 642 O O . GLY A 1 85 ? -10.633 -13.594 -1.64 1 98.06 85 GLY A O 1
ATOM 643 N N . SER A 1 86 ? -11.711 -12.211 -2.986 1 96.38 86 SER A N 1
ATOM 644 C CA . SER A 1 86 ? -12.836 -13.117 -3.227 1 96.38 86 SER A CA 1
ATOM 645 C C . SER A 1 86 ? -12.445 -14.242 -4.18 1 96.38 86 SER A C 1
ATOM 647 O O . SER A 1 86 ? -13.117 -15.273 -4.246 1 96.38 86 SER A O 1
ATOM 649 N N . GLY A 1 87 ? -11.469 -14.047 -4.992 1 97.94 87 GLY A N 1
ATOM 650 C CA . GLY A 1 87 ? -11.117 -14.969 -6.059 1 97.94 87 GLY A CA 1
ATOM 651 C C . GLY A 1 87 ? -12.164 -15.039 -7.156 1 97.94 87 GLY A C 1
ATOM 652 O O . GLY A 1 87 ? -12.211 -16 -7.918 1 97.94 87 GLY A O 1
ATOM 653 N N . SER A 1 88 ? -13.008 -14.008 -7.137 1 97.5 88 SER A N 1
ATOM 654 C CA . SER A 1 88 ? -14.102 -14.023 -8.102 1 97.5 88 SER A CA 1
ATOM 655 C C . SER A 1 88 ? -14.438 -12.617 -8.586 1 97.5 88 SER A C 1
ATOM 657 O O . SER A 1 88 ? -15.555 -12.352 -9.016 1 97.5 88 SER A O 1
ATOM 659 N N . THR A 1 89 ? -13.5 -11.672 -8.438 1 97.19 89 THR A N 1
ATOM 660 C CA . THR A 1 89 ? -13.742 -10.312 -8.883 1 97.19 89 THR A CA 1
ATOM 661 C C . THR A 1 89 ? -14.117 -10.281 -10.359 1 97.19 89 THR A C 1
ATOM 663 O O . THR A 1 89 ? -13.312 -10.664 -11.219 1 97.19 89 THR A O 1
ATOM 666 N N . GLU A 1 90 ? -15.234 -9.727 -10.711 1 96.88 90 GLU A N 1
ATOM 667 C CA . GLU A 1 90 ? -15.828 -9.836 -12.039 1 96.88 90 GLU A CA 1
ATOM 668 C C . GLU A 1 90 ? -14.961 -9.141 -13.094 1 96.88 90 GLU A C 1
ATOM 670 O O . GLU A 1 90 ? -14.867 -9.609 -14.227 1 96.88 90 GLU A O 1
ATOM 675 N N . THR A 1 91 ? -14.367 -8.055 -12.742 1 96.94 91 THR A N 1
ATOM 676 C CA . THR A 1 91 ? -13.586 -7.281 -13.703 1 96.94 91 THR A CA 1
ATOM 677 C C . THR A 1 91 ? -12.242 -7.953 -13.977 1 96.94 91 THR A C 1
ATOM 679 O O . THR A 1 91 ? -11.562 -7.625 -14.953 1 96.94 91 THR A O 1
ATOM 682 N N . LEU A 1 92 ? -11.875 -8.922 -13.133 1 98.25 92 LEU A N 1
ATOM 683 C CA . LEU A 1 92 ? -10.57 -9.562 -13.258 1 98.25 92 LEU A CA 1
ATOM 684 C C . LEU A 1 92 ? -10.695 -10.93 -13.922 1 98.25 92 LEU A C 1
ATOM 686 O O . LEU A 1 92 ? -9.742 -11.414 -14.531 1 98.25 92 LEU A O 1
ATOM 690 N N . MET A 1 93 ? -11.867 -11.5 -13.859 1 98.44 93 MET A N 1
ATOM 691 C CA . MET A 1 93 ? -12.086 -12.859 -14.344 1 98.44 93 MET A CA 1
ATOM 692 C C . MET A 1 93 ? -11.742 -12.969 -15.828 1 98.44 93 MET A C 1
ATOM 694 O O . MET A 1 93 ? -11.039 -13.898 -16.25 1 98.44 93 MET A O 1
ATOM 698 N N . PRO A 1 94 ? -12.219 -12.016 -16.688 1 98.44 94 PRO A N 1
ATOM 699 C CA . PRO A 1 94 ? -11.875 -12.109 -18.109 1 98.44 94 PRO A CA 1
ATOM 700 C C . PRO A 1 94 ? -10.375 -12.055 -18.359 1 98.44 94 PRO A C 1
ATOM 702 O O . PRO A 1 94 ? -9.875 -12.68 -19.297 1 98.44 94 PRO A O 1
ATOM 705 N N . LEU A 1 95 ? -9.641 -11.312 -17.531 1 98.69 95 LEU A N 1
ATOM 706 C CA . LEU A 1 95 ? -8.195 -11.203 -17.672 1 98.69 95 LEU A CA 1
ATOM 707 C C . LEU A 1 95 ? -7.516 -12.531 -17.328 1 98.69 95 LEU A C 1
ATOM 709 O O . LEU A 1 95 ? -6.582 -12.945 -18.016 1 98.69 95 LEU A O 1
ATOM 713 N N . VAL A 1 96 ? -7.988 -13.172 -16.297 1 98.81 96 VAL A N 1
ATOM 714 C CA . VAL A 1 96 ? -7.457 -14.469 -15.891 1 98.81 96 VAL A CA 1
ATOM 715 C C . VAL A 1 96 ? -7.695 -15.492 -17 1 98.81 96 VAL A C 1
ATOM 717 O O . VAL A 1 96 ? -6.781 -16.219 -17.391 1 98.81 96 VAL A O 1
ATOM 720 N N . ARG A 1 97 ? -8.891 -15.523 -17.5 1 98.81 97 ARG A N 1
ATOM 721 C CA . ARG A 1 97 ? -9.234 -16.438 -18.578 1 98.81 97 ARG A CA 1
ATOM 722 C C . ARG A 1 97 ? -8.367 -16.188 -19.812 1 98.81 97 ARG A C 1
ATOM 724 O O . ARG A 1 97 ? -7.875 -17.125 -20.438 1 98.81 97 ARG A O 1
ATOM 731 N N . LYS A 1 98 ? -8.234 -14.914 -20.156 1 98.69 98 LYS A N 1
ATOM 732 C CA . LYS A 1 98 ? -7.434 -14.547 -21.328 1 98.69 98 LYS A CA 1
ATOM 733 C C . LYS A 1 98 ? -5.98 -14.984 -21.141 1 98.69 98 LYS A C 1
ATOM 735 O O . LYS A 1 98 ? -5.367 -15.523 -22.062 1 98.69 98 LYS A O 1
ATOM 740 N N . ALA A 1 99 ? -5.398 -14.734 -19.969 1 98.81 99 ALA A N 1
ATOM 741 C CA . ALA A 1 99 ? -4.027 -15.148 -19.688 1 98.81 99 ALA A CA 1
ATOM 742 C C . ALA A 1 99 ? -3.852 -16.641 -19.906 1 98.81 99 ALA A C 1
ATOM 744 O O . ALA A 1 99 ? -2.896 -17.078 -20.547 1 98.81 99 ALA A O 1
ATOM 745 N N . LYS A 1 100 ? -4.785 -17.391 -19.422 1 98.69 100 LYS A 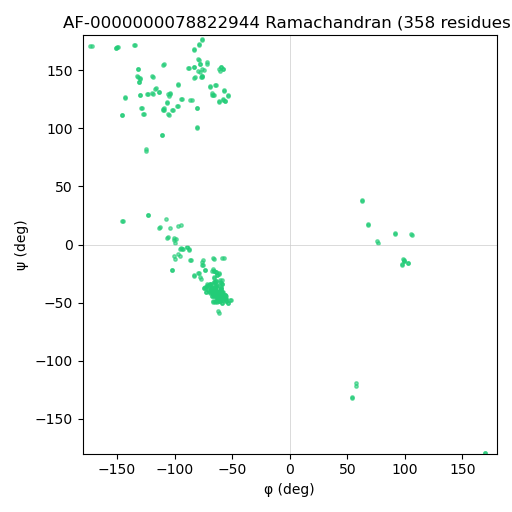N 1
ATOM 746 C CA . LYS A 1 100 ? -4.734 -18.844 -19.562 1 98.69 100 LYS A CA 1
ATOM 747 C C . LYS A 1 100 ? -4.844 -19.25 -21.031 1 98.69 100 LYS A C 1
ATOM 749 O O . LYS A 1 100 ? -4.109 -20.125 -21.5 1 98.69 100 LYS A O 1
ATOM 754 N N . SER A 1 101 ? -5.746 -18.609 -21.688 1 98.56 101 SER A N 1
ATOM 755 C CA . SER A 1 101 ? -5.973 -18.953 -23.094 1 98.56 101 SER A CA 1
ATOM 756 C C . SER A 1 101 ? -4.73 -18.672 -23.938 1 98.56 101 SER A C 1
ATOM 758 O O . SER A 1 101 ? -4.531 -19.297 -24.969 1 98.56 101 SER A O 1
ATOM 760 N N . GLN A 1 102 ? -3.895 -17.75 -23.516 1 98.69 102 GLN A N 1
ATOM 761 C CA . GLN A 1 102 ? -2.689 -17.375 -24.25 1 98.69 102 GLN A CA 1
ATOM 762 C C . GLN A 1 102 ? -1.5 -18.234 -23.828 1 98.69 102 GLN A C 1
ATOM 764 O O . GLN A 1 102 ? -0.376 -18.016 -24.297 1 98.69 102 GLN A O 1
ATOM 769 N N . GLY A 1 103 ? -1.723 -19.125 -22.859 1 98.62 103 GLY A N 1
ATOM 770 C CA . GLY A 1 103 ? -0.682 -20.062 -22.453 1 98.62 103 GLY A CA 1
ATOM 771 C C . GLY A 1 103 ? 0.182 -19.547 -21.328 1 98.62 103 GLY A C 1
ATOM 772 O O . GLY A 1 103 ? 1.21 -20.141 -21 1 98.62 103 GLY A O 1
ATOM 773 N N . ALA A 1 104 ? -0.191 -18.453 -20.719 1 98.88 104 ALA A N 1
ATOM 774 C CA . ALA A 1 104 ? 0.535 -17.938 -19.562 1 98.88 104 ALA A CA 1
ATOM 775 C C . ALA A 1 104 ? 0.187 -18.703 -18.297 1 98.88 104 ALA A C 1
ATOM 777 O O . ALA A 1 104 ? -0.854 -19.359 -18.234 1 98.88 104 ALA A O 1
ATOM 778 N N . LYS A 1 105 ? 1.071 -18.703 -17.328 1 98.94 105 LYS A N 1
ATOM 779 C CA . LYS A 1 105 ? 0.761 -19.203 -16 1 98.94 105 LYS A CA 1
ATOM 780 C C . LYS A 1 105 ? 0.07 -18.141 -15.156 1 98.94 105 LYS A C 1
ATOM 782 O O . LYS A 1 105 ? 0.259 -16.938 -15.383 1 98.94 105 LYS A O 1
ATOM 787 N N . VAL A 1 106 ? -0.703 -18.609 -14.234 1 98.94 106 VAL A N 1
ATOM 788 C CA . VAL A 1 106 ? -1.472 -17.672 -13.414 1 98.94 106 VAL A CA 1
ATOM 789 C C . VAL A 1 106 ? -1.28 -18.016 -11.938 1 98.94 106 VAL A C 1
ATOM 791 O O . VAL A 1 106 ? -1.411 -19.188 -11.539 1 98.94 106 VAL A O 1
ATOM 794 N N . ILE A 1 107 ? -0.921 -17.047 -11.125 1 99 107 ILE A N 1
ATOM 795 C CA . ILE A 1 107 ? -0.979 -17.109 -9.672 1 99 107 ILE A CA 1
ATOM 796 C C . ILE A 1 107 ? -2.158 -16.297 -9.164 1 99 107 ILE A C 1
ATOM 798 O O . ILE A 1 107 ? -2.33 -15.133 -9.555 1 99 107 ILE A O 1
ATOM 802 N N . VAL A 1 108 ? -2.977 -16.875 -8.352 1 98.94 108 VAL A N 1
ATOM 803 C CA . VAL A 1 108 ? -4.047 -16.156 -7.668 1 98.94 108 VAL A CA 1
ATOM 804 C C . VAL A 1 108 ? -3.727 -16.031 -6.18 1 98.94 108 VAL A C 1
ATOM 806 O O . VAL A 1 108 ? -3.574 -17.047 -5.492 1 98.94 108 VAL A O 1
ATOM 809 N N . ILE A 1 109 ? -3.541 -14.844 -5.695 1 98.94 109 ILE A N 1
ATOM 810 C CA . ILE A 1 109 ? -3.4 -14.562 -4.27 1 98.94 109 ILE A CA 1
ATOM 811 C C . ILE A 1 109 ? -4.742 -14.109 -3.697 1 98.94 109 ILE A C 1
ATOM 813 O O . ILE A 1 109 ? -5.301 -13.102 -4.141 1 98.94 109 ILE A O 1
ATOM 817 N N . SER A 1 110 ? -5.25 -14.883 -2.734 1 98.62 110 SER A N 1
ATOM 818 C CA . SER A 1 110 ? -6.641 -14.711 -2.326 1 98.62 110 SER A CA 1
ATOM 819 C C . SER A 1 110 ? -6.836 -15.094 -0.863 1 98.62 110 SER A C 1
ATOM 821 O O . SER A 1 110 ? -5.926 -15.625 -0.227 1 98.62 110 SER A O 1
ATOM 823 N N . MET A 1 111 ? -8.062 -14.727 -0.353 1 97.5 111 MET A N 1
ATOM 824 C CA . MET A 1 111 ? -8.5 -15.219 0.948 1 97.5 111 MET A CA 1
ATOM 825 C C . MET A 1 111 ? -8.945 -16.688 0.854 1 97.5 111 MET A C 1
ATOM 827 O O . MET A 1 111 ? -9.031 -17.375 1.87 1 97.5 111 MET A O 1
ATOM 831 N N . LYS A 1 112 ? -9.195 -17.062 -0.394 1 95.81 112 LYS A N 1
ATOM 832 C CA . LYS A 1 112 ? -9.867 -18.344 -0.612 1 95.81 112 LYS A CA 1
ATOM 833 C C . LYS A 1 112 ? -8.969 -19.312 -1.371 1 95.81 112 LYS A C 1
ATOM 835 O O . LYS A 1 112 ? -8.391 -18.953 -2.398 1 95.81 112 LYS A O 1
ATOM 840 N N . ALA A 1 113 ? -8.938 -20.547 -0.875 1 97.06 113 ALA A N 1
ATOM 841 C CA . ALA A 1 113 ? -8.219 -21.594 -1.592 1 97.06 113 ALA A CA 1
ATOM 842 C C . ALA A 1 113 ? -9.023 -22.109 -2.785 1 97.06 113 ALA A C 1
ATOM 844 O O . ALA A 1 113 ? -8.453 -22.609 -3.756 1 97.06 113 ALA A O 1
ATOM 845 N N . GLN A 1 114 ? -10.344 -22.016 -2.654 1 97.56 114 GLN A N 1
ATOM 846 C CA . GLN A 1 114 ? -11.25 -22.422 -3.727 1 97.56 114 GLN A CA 1
ATOM 847 C C . GLN A 1 114 ? -12.102 -21.234 -4.191 1 97.56 114 GLN A C 1
ATOM 849 O O . GLN A 1 114 ? -12.719 -20.547 -3.375 1 97.56 114 GLN A O 1
ATOM 854 N N . SER A 1 115 ? -12.164 -21.016 -5.391 1 98.06 115 SER A N 1
ATOM 855 C CA . SER A 1 115 ? -12.891 -19.938 -6.051 1 98.06 115 SER A CA 1
ATOM 856 C C . SER A 1 115 ? -12.867 -20.094 -7.566 1 98.06 115 SER A C 1
ATOM 858 O O . SER A 1 115 ? -12.117 -20.922 -8.094 1 98.06 115 SER A O 1
ATOM 860 N N . PRO A 1 116 ? -13.633 -19.312 -8.297 1 98.56 116 PRO A N 1
ATOM 861 C CA . PRO A 1 116 ? -13.586 -19.375 -9.758 1 98.56 116 PRO A CA 1
ATOM 862 C C . PRO A 1 116 ? -12.203 -19.062 -10.32 1 98.56 116 PRO A C 1
ATOM 864 O O . PRO A 1 116 ? -11.742 -19.734 -11.242 1 98.56 116 PRO A O 1
ATOM 867 N N . MET A 1 117 ? -11.461 -18.141 -9.781 1 98.75 117 MET A N 1
ATOM 868 C CA . MET A 1 117 ? -10.109 -17.844 -10.258 1 98.75 117 MET A CA 1
ATOM 869 C C . MET A 1 117 ? -9.148 -18.969 -9.898 1 98.75 117 MET A C 1
ATOM 871 O O . MET A 1 117 ? -8.258 -19.297 -10.688 1 98.75 117 MET A O 1
ATOM 875 N N . ALA A 1 118 ? -9.359 -19.484 -8.672 1 98.56 118 ALA A N 1
ATOM 876 C CA . ALA A 1 118 ? -8.484 -20.562 -8.211 1 98.56 118 ALA A CA 1
ATOM 877 C C . ALA A 1 118 ? -8.547 -21.766 -9.148 1 98.56 118 ALA A C 1
ATOM 879 O O . ALA A 1 118 ? -7.543 -22.438 -9.367 1 98.56 118 ALA A O 1
ATOM 880 N N . GLU A 1 119 ? -9.695 -22 -9.711 1 98.62 119 GLU A N 1
ATOM 881 C CA . GLU A 1 119 ? -9.883 -23.141 -10.609 1 98.62 119 GLU A CA 1
ATOM 882 C C . GLU A 1 119 ? -9.023 -23 -11.859 1 98.62 119 GLU A C 1
ATOM 884 O O . GLU A 1 119 ? -8.648 -24.016 -12.469 1 98.62 119 GLU A O 1
ATOM 889 N N . LEU A 1 120 ? -8.672 -21.844 -12.188 1 98.75 120 LEU A N 1
ATOM 890 C CA . LEU A 1 120 ? -7.906 -21.578 -13.406 1 98.75 120 LEU A CA 1
ATOM 891 C C . LEU A 1 120 ? -6.426 -21.406 -13.094 1 98.75 120 LEU A C 1
ATOM 893 O O . LEU A 1 120 ? -5.59 -21.422 -14 1 98.75 120 LEU A O 1
ATOM 897 N N . ALA A 1 121 ? -6.086 -21.266 -11.867 1 98.88 121 ALA A N 1
ATOM 898 C CA . ALA A 1 121 ? -4.746 -20.859 -11.453 1 98.88 121 ALA A CA 1
ATOM 899 C C . ALA A 1 121 ? -3.768 -22.031 -11.539 1 98.88 121 ALA A C 1
ATOM 901 O O . ALA A 1 121 ? -4.156 -23.188 -11.344 1 98.88 121 ALA A O 1
ATOM 902 N N . ASP A 1 122 ?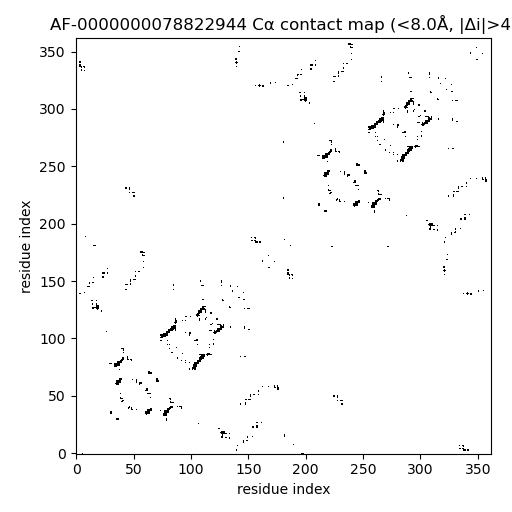 -2.543 -21.734 -11.82 1 98.94 122 ASP A N 1
ATOM 903 C CA . ASP A 1 122 ? -1.459 -22.703 -11.688 1 98.94 122 ASP A CA 1
ATOM 904 C C . ASP A 1 122 ? -0.961 -22.766 -10.242 1 98.94 122 ASP A C 1
ATOM 906 O O . ASP A 1 122 ? -0.435 -23.797 -9.812 1 98.94 122 ASP A O 1
ATOM 910 N N . LEU A 1 123 ? -1.104 -21.719 -9.484 1 98.94 123 LEU A N 1
ATOM 911 C CA . LEU A 1 123 ? -0.819 -21.625 -8.055 1 98.94 123 LEU A CA 1
ATOM 912 C C . LEU A 1 123 ? -1.835 -20.734 -7.348 1 98.94 123 LEU A C 1
ATOM 914 O O . LEU A 1 123 ? -2.133 -19.641 -7.82 1 98.94 123 LEU A O 1
ATOM 918 N N . VAL A 1 124 ? -2.426 -21.219 -6.371 1 98.81 124 VAL A N 1
ATOM 919 C CA . VAL A 1 124 ? -3.24 -20.422 -5.461 1 98.81 124 VAL A CA 1
ATOM 920 C C . VAL A 1 124 ? -2.477 -20.188 -4.164 1 98.81 124 VAL A C 1
ATOM 922 O O . VAL A 1 124 ? -1.879 -21.109 -3.604 1 98.81 124 VAL A O 1
ATOM 925 N N . VAL A 1 125 ? -2.404 -18.953 -3.742 1 98.75 125 VAL A N 1
ATOM 926 C CA . VAL A 1 125 ? -1.822 -18.578 -2.463 1 98.75 125 VAL A CA 1
ATOM 927 C C . VAL A 1 125 ? -2.92 -18.078 -1.522 1 98.75 125 VAL A C 1
ATOM 929 O O . VAL A 1 125 ? -3.291 -16.906 -1.552 1 98.75 125 VAL A O 1
ATOM 932 N N . PRO A 1 126 ? -3.41 -18.953 -0.741 1 98.44 126 PRO A N 1
ATOM 933 C CA . PRO A 1 126 ? -4.465 -18.562 0.196 1 98.44 126 PRO A CA 1
ATOM 934 C C . PRO A 1 126 ? -3.918 -17.875 1.444 1 98.44 126 PRO A C 1
ATOM 936 O O . PRO A 1 126 ? -3.535 -18.547 2.406 1 98.44 126 PRO A O 1
ATOM 939 N N . ILE A 1 127 ? -4.016 -16.562 1.468 1 98.56 127 ILE A N 1
ATOM 940 C CA . ILE A 1 127 ? -3.584 -15.789 2.625 1 98.56 127 ILE A CA 1
ATOM 941 C C . ILE A 1 127 ? -4.504 -16.078 3.809 1 98.56 127 ILE A C 1
ATOM 943 O O . ILE A 1 127 ? -5.73 -16.016 3.678 1 98.56 127 ILE A O 1
ATOM 947 N N . GLY A 1 128 ? -3.971 -16.391 4.965 1 97.69 128 GLY A N 1
ATOM 948 C CA . GLY A 1 128 ? -4.773 -16.656 6.148 1 97.69 128 GLY A CA 1
ATOM 949 C C . GLY A 1 128 ? -5.426 -18.031 6.125 1 97.69 128 GLY A C 1
ATOM 950 O O . GLY A 1 128 ? -6.23 -18.344 7.004 1 97.69 128 GLY A O 1
ATOM 951 N N . GLY A 1 129 ? -5.254 -18.906 5.129 1 91 129 GLY A N 1
ATOM 952 C CA . GLY A 1 129 ? -5.996 -20.109 4.77 1 91 129 GLY A CA 1
ATOM 953 C C . GLY A 1 129 ? -6.047 -21.125 5.891 1 91 129 GLY A C 1
ATOM 954 O O . GLY A 1 129 ? -6.93 -22 5.906 1 91 129 GLY A O 1
ATOM 955 N N . ASN A 1 130 ? -5.359 -21.031 6.891 1 84.56 130 ASN A N 1
ATOM 956 C CA . ASN A 1 130 ? -5.375 -21.984 8 1 84.56 130 ASN A CA 1
ATOM 957 C C . ASN A 1 130 ? -6.305 -21.516 9.117 1 84.56 130 ASN A C 1
ATOM 959 O O . ASN A 1 130 ? -6.523 -22.25 10.086 1 84.56 130 ASN A O 1
ATOM 963 N N . ASP A 1 131 ? -6.836 -20.375 8.961 1 91.31 131 ASP A N 1
ATOM 964 C CA . ASP A 1 131 ? -7.73 -19.812 9.961 1 91.31 131 ASP A CA 1
ATOM 965 C C . ASP A 1 131 ? -9.062 -19.391 9.328 1 91.31 131 ASP A C 1
ATOM 967 O O . ASP A 1 131 ? -9.133 -18.391 8.617 1 91.31 131 ASP A O 1
ATOM 971 N N . ALA A 1 132 ? -10.148 -20.094 9.688 1 90.38 132 ALA A N 1
ATOM 972 C CA . ALA A 1 132 ? -11.469 -19.828 9.125 1 90.38 132 ALA A CA 1
ATOM 973 C C . ALA A 1 132 ? -11.977 -18.453 9.562 1 90.38 132 ALA A C 1
ATOM 975 O O . ALA A 1 132 ? -12.93 -17.922 8.984 1 90.38 132 ALA A O 1
ATOM 976 N N . HIS A 1 133 ? -11.305 -17.891 10.508 1 93.56 133 HIS A N 1
ATOM 977 C CA . HIS A 1 133 ? -11.766 -16.609 11.055 1 93.56 133 HIS A CA 1
ATOM 978 C C . HIS A 1 133 ? -10.789 -15.484 10.742 1 93.56 133 HIS A C 1
ATOM 980 O O . HIS A 1 133 ? -10.875 -14.398 11.312 1 93.56 133 HIS A O 1
ATOM 986 N N . ALA A 1 134 ? -9.922 -15.734 9.859 1 95.19 134 ALA A N 1
ATOM 987 C CA . ALA A 1 134 ? -8.852 -14.797 9.547 1 95.19 134 ALA A CA 1
ATOM 988 C C . ALA A 1 134 ? -9.414 -13.453 9.086 1 95.19 134 ALA A C 1
ATOM 990 O O . ALA A 1 134 ? -8.82 -12.406 9.359 1 95.19 134 ALA A O 1
ATOM 991 N N . PHE A 1 135 ? -10.578 -13.547 8.461 1 96.81 135 PHE A N 1
ATOM 992 C CA . PHE A 1 135 ? -11.078 -12.336 7.82 1 96.81 135 PHE A CA 1
ATOM 993 C C . PHE A 1 135 ? -12.461 -11.977 8.352 1 96.81 135 PHE A C 1
ATOM 995 O O . PHE A 1 135 ? -13.25 -11.336 7.656 1 96.81 135 PHE A O 1
ATOM 1002 N N . ASP A 1 136 ? -12.719 -12.43 9.586 1 95.44 136 ASP A N 1
ATOM 1003 C CA . ASP A 1 136 ? -13.953 -12.008 10.25 1 95.44 136 ASP A CA 1
ATOM 1004 C C . ASP A 1 136 ? -14 -10.492 10.398 1 95.44 136 ASP A C 1
ATOM 1006 O O . ASP A 1 136 ? -12.961 -9.836 10.531 1 95.44 136 ASP A O 1
ATOM 1010 N N . LYS A 1 137 ? -15.312 -10.039 10.438 1 95 137 LYS A N 1
ATOM 1011 C CA . LYS A 1 137 ? -15.492 -8.602 10.641 1 95 137 LYS A CA 1
ATOM 1012 C C . LYS A 1 137 ? -14.75 -8.125 11.883 1 95 137 LYS A C 1
ATOM 1014 O O . LYS A 1 137 ? -14.836 -8.75 12.945 1 95 137 LYS A O 1
ATOM 1019 N N . THR A 1 138 ? -13.984 -7.105 11.672 1 95.94 138 THR A N 1
ATOM 1020 C CA . THR A 1 138 ? -13.195 -6.504 12.75 1 95.94 138 THR A CA 1
ATOM 1021 C C . THR A 1 138 ? -13.422 -4.996 12.805 1 95.94 138 THR A C 1
ATOM 1023 O O . THR A 1 138 ? -13.109 -4.277 11.852 1 95.94 138 THR A O 1
ATOM 1026 N N . HIS A 1 139 ? -13.977 -4.516 13.93 1 95.94 139 HIS A N 1
ATOM 1027 C CA . HIS A 1 139 ? -14.195 -3.082 14.086 1 95.94 139 HIS A CA 1
ATOM 1028 C C . HIS A 1 139 ? -12.883 -2.311 13.945 1 95.94 139 HIS A C 1
ATOM 1030 O O . HIS A 1 139 ? -11.898 -2.639 14.602 1 95.94 139 HIS A O 1
ATOM 1036 N N . GLY A 1 140 ? -12.828 -1.373 13.07 1 97.19 140 GLY A N 1
ATOM 1037 C CA . GLY A 1 140 ? -11.633 -0.576 12.828 1 97.19 140 GLY A CA 1
ATOM 1038 C C . GLY A 1 140 ? -10.883 -0.989 11.578 1 97.19 140 GLY A C 1
ATOM 1039 O O . GLY A 1 140 ? -10.008 -0.266 11.109 1 97.19 140 GLY A O 1
ATOM 1040 N N . MET A 1 141 ? -11.172 -2.164 11.047 1 98 141 MET A N 1
ATOM 1041 C CA . MET A 1 141 ? -10.562 -2.645 9.812 1 98 141 MET A CA 1
ATOM 1042 C C . MET A 1 141 ? -11.625 -3.023 8.789 1 98 141 MET A C 1
ATOM 1044 O O . MET A 1 141 ? -11.883 -4.207 8.562 1 98 141 MET A O 1
ATOM 1048 N N . PRO A 1 142 ? -12.117 -2.027 8.141 1 95.94 142 PRO A N 1
ATOM 1049 C CA . PRO A 1 142 ? -13.297 -2.223 7.293 1 95.94 142 PRO A CA 1
ATOM 1050 C C . PRO A 1 142 ? -12.977 -2.947 5.988 1 95.94 142 PRO A C 1
ATOM 1052 O O . PRO A 1 142 ? -11.852 -2.854 5.484 1 95.94 142 PRO A O 1
ATOM 1055 N N . MET A 1 143 ? -14.047 -3.701 5.5 1 93.25 143 MET A N 1
ATOM 1056 C CA . MET A 1 143 ? -14.07 -4.234 4.141 1 93.25 143 MET A CA 1
ATOM 1057 C C . MET A 1 143 ? -12.859 -5.129 3.885 1 93.25 143 MET A C 1
ATOM 1059 O O . MET A 1 143 ? -12.656 -6.121 4.586 1 93.25 143 MET A O 1
ATOM 1063 N N . GLY A 1 144 ? -12.031 -4.844 2.982 1 95.75 144 GLY A N 1
ATOM 1064 C CA . GLY A 1 144 ? -10.953 -5.723 2.549 1 95.75 144 GLY A CA 1
ATOM 1065 C C . GLY A 1 144 ? -9.625 -5.402 3.205 1 95.75 144 GLY A C 1
ATOM 1066 O O . GLY A 1 144 ? -8.586 -5.938 2.809 1 95.75 144 GLY A O 1
ATOM 1067 N N . THR A 1 145 ? -9.664 -4.617 4.316 1 98.31 145 THR A N 1
ATOM 1068 C CA . THR A 1 145 ? -8.453 -4.07 4.918 1 98.31 145 THR A CA 1
ATOM 1069 C C . THR A 1 145 ? -7.531 -5.191 5.387 1 98.31 145 THR A C 1
ATOM 1071 O O . THR A 1 145 ? -6.328 -5.176 5.109 1 98.31 145 THR A O 1
ATOM 1074 N N . ILE A 1 146 ? -8.133 -6.191 6.059 1 98.56 146 ILE A N 1
ATOM 1075 C CA . ILE A 1 146 ? -7.324 -7.262 6.629 1 98.56 146 ILE A CA 1
ATOM 1076 C C . ILE A 1 146 ? -6.617 -8.023 5.512 1 98.56 146 ILE A C 1
ATOM 1078 O O . ILE A 1 146 ? -5.41 -8.273 5.59 1 98.56 146 ILE A O 1
ATOM 1082 N N . PHE A 1 147 ? -7.305 -8.344 4.406 1 98.62 147 PHE A N 1
ATOM 1083 C CA . PHE A 1 147 ? -6.73 -9.086 3.287 1 98.62 147 PHE A CA 1
ATOM 1084 C C . PHE A 1 147 ? -5.652 -8.258 2.59 1 98.62 147 PHE A C 1
ATOM 1086 O O . PHE A 1 147 ? -4.543 -8.742 2.365 1 98.62 147 PHE A O 1
ATOM 1093 N N . GLU A 1 148 ? -5.945 -7.016 2.258 1 98.75 148 GLU A N 1
ATOM 1094 C CA . GLU A 1 148 ? -5.031 -6.156 1.511 1 98.75 148 GLU A CA 1
ATOM 1095 C C . GLU A 1 148 ? -3.723 -5.949 2.268 1 98.75 148 GLU A C 1
ATOM 1097 O O . GLU A 1 148 ? -2.641 -6.125 1.703 1 98.75 148 GLU A O 1
ATOM 1102 N N . LEU A 1 149 ? -3.816 -5.648 3.559 1 98.75 149 LEU A N 1
ATOM 1103 C CA . LEU A 1 149 ? -2.619 -5.344 4.336 1 98.75 149 LEU A CA 1
ATOM 1104 C C . LEU A 1 149 ? -1.826 -6.609 4.633 1 98.75 149 LEU A C 1
ATOM 1106 O O . LEU A 1 149 ? -0.593 -6.59 4.645 1 98.75 149 LEU A O 1
ATOM 1110 N N . SER A 1 150 ? -2.506 -7.73 4.891 1 98.62 150 SER A N 1
ATOM 1111 C CA . SER A 1 150 ? -1.793 -8.984 5.117 1 98.62 150 SER A CA 1
ATOM 1112 C C . SER A 1 150 ? -1.073 -9.445 3.854 1 98.62 150 SER A C 1
ATOM 1114 O O . SER A 1 150 ? 0.057 -9.93 3.92 1 98.62 150 SER A O 1
ATOM 1116 N N . THR A 1 151 ? -1.758 -9.281 2.723 1 98.88 151 THR A N 1
ATOM 1117 C CA . THR A 1 151 ? -1.14 -9.641 1.451 1 98.88 151 THR A CA 1
ATOM 1118 C C . THR A 1 151 ? 0.083 -8.766 1.18 1 98.88 151 THR A C 1
ATOM 1120 O O . THR A 1 151 ? 1.128 -9.266 0.759 1 98.88 151 THR A O 1
ATOM 1123 N N . LEU A 1 152 ? -0.075 -7.469 1.484 1 98.94 152 LEU A N 1
ATOM 1124 C CA . LEU A 1 152 ? 1.062 -6.57 1.31 1 98.94 152 LEU A CA 1
ATOM 1125 C C . LEU A 1 152 ? 2.234 -7.004 2.182 1 98.94 152 LEU A C 1
ATOM 1127 O O . LEU A 1 152 ? 3.373 -7.066 1.713 1 98.94 152 LEU A O 1
ATOM 1131 N N . TRP A 1 153 ? 1.96 -7.27 3.428 1 98.56 153 TRP A N 1
ATOM 1132 C CA . TRP A 1 153 ? 3.012 -7.723 4.332 1 98.56 153 TRP A CA 1
ATOM 1133 C C . TRP A 1 153 ? 3.67 -8.992 3.811 1 98.56 153 TRP A C 1
ATOM 1135 O O . TRP A 1 153 ? 4.898 -9.109 3.811 1 98.56 153 TRP A O 1
ATOM 1145 N N . PHE A 1 154 ? 2.885 -9.969 3.41 1 98.75 154 PHE A N 1
ATOM 1146 C CA . PHE A 1 154 ? 3.387 -11.227 2.863 1 98.75 154 PHE A CA 1
ATOM 1147 C C . PHE A 1 154 ? 4.312 -10.969 1.681 1 98.75 154 PHE A C 1
ATOM 1149 O O . PHE A 1 154 ? 5.406 -11.531 1.607 1 98.75 154 PHE A O 1
ATOM 1156 N N . LEU A 1 155 ? 3.885 -10.125 0.78 1 98.94 155 LEU A N 1
ATOM 1157 C CA . LEU A 1 155 ? 4.645 -9.859 -0.438 1 98.94 155 LEU A CA 1
ATOM 1158 C C . LEU A 1 155 ? 5.906 -9.062 -0.132 1 98.94 155 LEU A C 1
ATOM 1160 O O . LEU A 1 155 ? 6.934 -9.242 -0.787 1 98.94 155 LEU A O 1
ATOM 1164 N N . GLU A 1 156 ? 5.824 -8.125 0.886 1 98.88 156 GLU A N 1
ATOM 1165 C CA . GLU A 1 156 ? 7.02 -7.391 1.284 1 98.88 156 GLU A CA 1
ATOM 1166 C C . GLU A 1 156 ? 8.07 -8.328 1.873 1 98.88 156 GLU A C 1
ATOM 1168 O O . GLU A 1 156 ? 9.273 -8.141 1.657 1 98.88 156 GLU A O 1
ATOM 1173 N N . ALA A 1 157 ? 7.633 -9.289 2.637 1 98.81 157 ALA A N 1
ATOM 1174 C CA . ALA A 1 157 ? 8.555 -10.305 3.137 1 98.81 157 ALA A CA 1
ATOM 1175 C C . ALA A 1 157 ? 9.125 -11.141 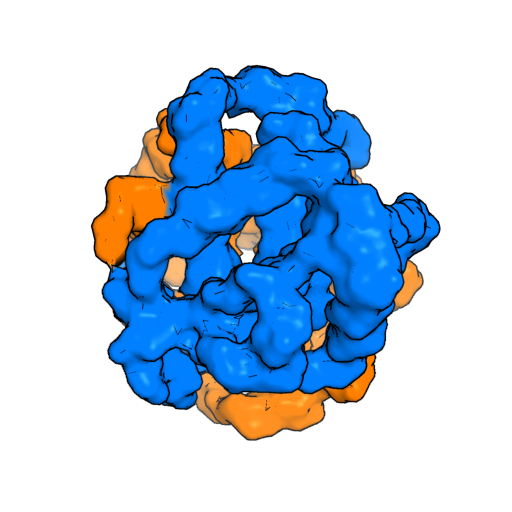1.993 1 98.81 157 ALA A C 1
ATOM 1177 O O . ALA A 1 157 ? 10.289 -11.539 2.031 1 98.81 157 ALA A O 1
ATOM 1178 N N . THR A 1 158 ? 8.305 -11.484 0.979 1 98.88 158 THR A N 1
ATOM 1179 C CA . THR A 1 158 ? 8.75 -12.188 -0.215 1 98.88 158 THR A CA 1
ATOM 1180 C C . THR A 1 158 ? 9.844 -11.391 -0.934 1 98.88 158 THR A C 1
ATOM 1182 O O . THR A 1 158 ? 10.836 -11.961 -1.388 1 98.88 158 THR A O 1
ATOM 1185 N N . ILE A 1 159 ? 9.688 -10.055 -1.008 1 98.81 159 ILE A N 1
ATOM 1186 C CA . ILE A 1 159 ? 10.688 -9.18 -1.602 1 98.81 159 ILE A CA 1
ATOM 1187 C C . ILE A 1 159 ? 11.977 -9.242 -0.783 1 98.81 159 ILE A C 1
ATOM 1189 O O . ILE A 1 159 ? 13.078 -9.281 -1.343 1 98.81 159 ILE A O 1
ATOM 1193 N N . ALA A 1 160 ? 11.828 -9.227 0.556 1 98.69 160 ALA A N 1
ATOM 1194 C CA . ALA A 1 160 ? 13 -9.344 1.416 1 98.69 160 ALA A CA 1
ATOM 1195 C C . ALA A 1 160 ? 13.773 -10.617 1.113 1 98.69 160 ALA A C 1
ATOM 1197 O O . ALA A 1 160 ? 15.008 -10.602 1.036 1 98.69 160 ALA A O 1
ATOM 1198 N N . LYS A 1 161 ? 13.078 -11.664 0.974 1 98.62 161 LYS A N 1
ATOM 1199 C CA . LYS A 1 161 ? 13.695 -12.945 0.633 1 98.62 161 LYS A CA 1
ATOM 1200 C C . LYS A 1 161 ? 14.391 -12.875 -0.726 1 98.62 161 LYS A C 1
ATOM 1202 O O . LYS A 1 161 ? 15.516 -13.352 -0.878 1 98.62 161 LYS A O 1
ATOM 1207 N N . LEU A 1 162 ? 13.688 -12.352 -1.708 1 98.69 162 LEU A N 1
ATOM 1208 C CA . LEU A 1 162 ? 14.242 -12.172 -3.045 1 98.69 162 LEU A CA 1
ATOM 1209 C C . LEU A 1 162 ? 15.578 -11.438 -2.99 1 98.69 162 LEU A C 1
ATOM 1211 O O . LEU A 1 162 ? 16.562 -11.883 -3.596 1 98.69 162 LEU A O 1
ATOM 1215 N N . ILE A 1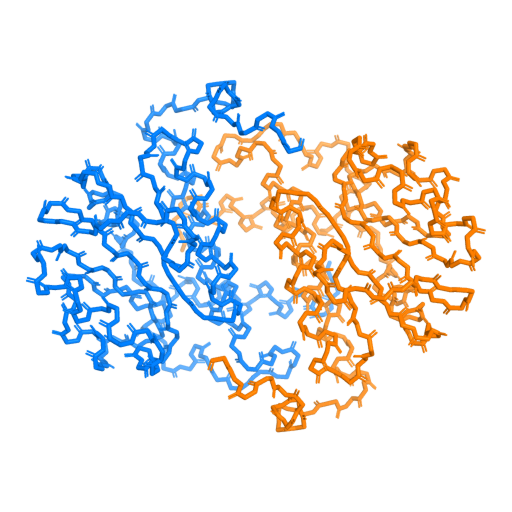 163 ? 15.602 -10.344 -2.244 1 98.12 163 ILE A N 1
ATOM 1216 C CA . ILE A 1 163 ? 16.797 -9.516 -2.107 1 98.12 163 ILE A CA 1
ATOM 1217 C C . ILE A 1 163 ? 17.922 -10.328 -1.469 1 98.12 163 ILE A C 1
ATOM 1219 O O . ILE A 1 163 ? 19.062 -10.297 -1.937 1 98.12 163 ILE A O 1
ATOM 1223 N N . ASP A 1 164 ? 17.594 -11.008 -0.471 1 97.81 164 ASP A N 1
ATOM 1224 C CA . ASP A 1 164 ? 18.562 -11.828 0.252 1 97.81 164 ASP A CA 1
ATOM 1225 C C . ASP A 1 164 ? 19.125 -12.93 -0.641 1 97.81 164 ASP A C 1
ATOM 1227 O O . ASP A 1 164 ? 20.344 -13.078 -0.762 1 97.81 164 ASP A O 1
ATOM 1231 N N . GLN A 1 165 ? 18.281 -13.641 -1.289 1 97.44 165 GLN A N 1
ATOM 1232 C CA . GLN A 1 165 ? 18.672 -14.812 -2.064 1 97.44 165 GLN A CA 1
ATOM 1233 C C . GLN A 1 165 ? 19.469 -14.414 -3.301 1 97.44 165 GLN A C 1
ATOM 1235 O O . GLN A 1 165 ? 20.375 -15.125 -3.713 1 97.44 165 GLN A O 1
ATOM 1240 N N . LYS A 1 166 ? 19.109 -13.281 -3.852 1 97.31 166 LYS A N 1
ATOM 1241 C CA . LYS A 1 166 ? 19.797 -12.859 -5.074 1 97.31 166 LYS A CA 1
ATOM 1242 C C . LYS A 1 166 ? 20.984 -11.953 -4.758 1 97.31 166 LYS A C 1
ATOM 1244 O O . LYS A 1 166 ? 21.719 -11.555 -5.656 1 97.31 166 LYS A O 1
ATOM 1249 N N . GLY A 1 167 ? 21.156 -11.625 -3.49 1 97 167 GLY A N 1
ATOM 1250 C CA . GLY A 1 167 ? 22.25 -10.75 -3.092 1 97 167 GLY A CA 1
ATOM 1251 C C . GLY A 1 167 ? 22.156 -9.359 -3.686 1 97 167 GLY A C 1
ATOM 1252 O O . GLY A 1 167 ? 23.156 -8.773 -4.102 1 97 167 GLY A O 1
ATOM 1253 N N . LEU A 1 168 ? 21 -8.883 -3.771 1 96.44 168 LEU A N 1
ATOM 1254 C CA . LEU A 1 168 ? 20.797 -7.555 -4.348 1 96.44 168 LEU A CA 1
ATOM 1255 C C . LEU A 1 168 ? 21.203 -6.465 -3.359 1 96.44 168 LEU A C 1
ATOM 1257 O O . LEU A 1 168 ? 21.016 -6.621 -2.148 1 96.44 168 LEU A O 1
ATOM 1261 N N . THR A 1 169 ? 21.75 -5.352 -3.854 1 94.38 169 THR A N 1
ATOM 1262 C CA . THR A 1 169 ? 22.094 -4.191 -3.045 1 94.38 169 THR A CA 1
ATOM 1263 C C . THR A 1 169 ? 21.156 -3.021 -3.35 1 94.38 169 THR A C 1
ATOM 1265 O O . THR A 1 169 ? 20.594 -2.943 -4.441 1 94.38 169 THR A O 1
ATOM 1268 N N . GLU A 1 170 ? 21.047 -2.176 -2.367 1 93.44 170 GLU A N 1
ATOM 1269 C CA . GLU A 1 170 ? 20.234 -0.988 -2.605 1 93.44 170 GLU A CA 1
ATOM 1270 C C . GLU A 1 170 ? 20.781 -0.165 -3.768 1 93.44 170 GLU A C 1
ATOM 1272 O O . GLU A 1 170 ? 20.016 0.41 -4.543 1 93.44 170 GLU A O 1
ATOM 1277 N N . GLU A 1 171 ? 22.062 -0.121 -3.844 1 92.62 171 GLU A N 1
ATOM 1278 C CA . GLU A 1 171 ? 22.688 0.608 -4.938 1 92.62 171 GLU A CA 1
ATOM 1279 C C . GLU A 1 171 ? 22.297 0.025 -6.289 1 92.62 171 GLU A C 1
ATOM 1281 O O . GLU A 1 171 ? 21.984 0.766 -7.223 1 92.62 171 GLU A O 1
ATOM 1286 N N . GLY A 1 172 ? 22.391 -1.28 -6.422 1 92.81 172 GLY A N 1
ATOM 1287 C CA . GLY A 1 172 ? 21.969 -1.929 -7.652 1 92.81 172 GLY A CA 1
ATOM 1288 C C . GLY A 1 172 ? 20.516 -1.688 -7.984 1 92.81 172 GLY A C 1
ATOM 1289 O O . GLY A 1 172 ? 20.156 -1.443 -9.141 1 92.81 172 GLY A O 1
ATOM 1290 N N . MET A 1 173 ? 19.672 -1.737 -7.027 1 94.56 173 MET A N 1
ATOM 1291 C CA . MET A 1 173 ? 18.234 -1.525 -7.227 1 94.56 173 MET A CA 1
ATOM 1292 C C . MET A 1 173 ? 17.953 -0.076 -7.605 1 94.56 173 MET A C 1
ATOM 1294 O O . MET A 1 173 ? 17.078 0.191 -8.438 1 94.56 173 MET A O 1
ATOM 1298 N N . ARG A 1 174 ? 18.656 0.863 -7.012 1 91.75 174 ARG A N 1
ATOM 1299 C CA . ARG A 1 174 ? 18.5 2.275 -7.348 1 91.75 174 ARG A CA 1
ATOM 1300 C C . ARG A 1 174 ? 18.906 2.543 -8.789 1 91.75 174 ARG A C 1
ATOM 1302 O O . ARG A 1 174 ? 18.344 3.418 -9.453 1 91.75 174 ARG A O 1
ATOM 1309 N N . ALA A 1 175 ? 19.844 1.761 -9.242 1 92.12 175 ALA A N 1
ATOM 1310 C CA . ALA A 1 175 ? 20.328 1.925 -10.609 1 92.12 175 ALA A CA 1
ATOM 1311 C C . ALA A 1 175 ? 19.219 1.596 -11.617 1 92.12 175 ALA A C 1
ATOM 1313 O O . ALA A 1 175 ? 19.188 2.146 -12.719 1 92.12 175 ALA A O 1
ATOM 1314 N N . ILE A 1 176 ? 18.328 0.715 -11.203 1 89.31 176 ILE A N 1
ATOM 1315 C CA . ILE A 1 176 ? 17.234 0.319 -12.086 1 89.31 176 ILE A CA 1
ATOM 1316 C C . ILE A 1 176 ? 15.992 1.161 -11.781 1 89.31 176 ILE A C 1
ATOM 1318 O O . ILE A 1 176 ? 15.039 1.182 -12.57 1 89.31 176 ILE A O 1
ATOM 1322 N N . HIS A 1 177 ? 15.969 1.924 -10.727 1 87.38 177 HIS A N 1
ATOM 1323 C CA . HIS A 1 177 ? 14.852 2.762 -10.297 1 87.38 177 HIS A CA 1
ATOM 1324 C C . HIS A 1 177 ? 14.516 3.812 -11.344 1 87.38 177 HIS A C 1
ATOM 1326 O O . HIS A 1 177 ? 15.406 4.324 -12.031 1 87.38 177 HIS A O 1
ATOM 1332 N N . ALA A 1 178 ? 13.195 4.141 -11.297 1 76.69 178 ALA A N 1
ATOM 1333 C CA . ALA A 1 178 ? 12.75 5.176 -12.227 1 76.69 178 ALA A CA 1
ATOM 1334 C C . ALA A 1 178 ? 13.344 6.531 -11.859 1 76.69 178 ALA A C 1
ATOM 1336 O O . ALA A 1 178 ? 13.289 6.949 -10.703 1 76.69 178 ALA A O 1
ATOM 1337 N N . ASN A 1 179 ? 13.938 7.219 -12.758 1 81.44 179 ASN A N 1
ATOM 1338 C CA . ASN A 1 179 ? 14.539 8.523 -12.492 1 81.44 179 ASN A CA 1
ATOM 1339 C C . ASN A 1 179 ? 13.617 9.656 -12.922 1 81.44 179 ASN A C 1
ATOM 1341 O O . ASN A 1 179 ? 13.969 10.836 -12.797 1 81.44 179 ASN A O 1
ATOM 1345 N N . LEU A 1 180 ? 12.453 9.344 -13.352 1 78.06 180 LEU A N 1
ATOM 1346 C CA . LEU A 1 180 ? 11.484 10.367 -13.75 1 78.06 180 LEU A CA 1
ATOM 1347 C C . LEU A 1 180 ? 10.414 10.547 -12.68 1 78.06 180 LEU A C 1
ATOM 1349 O O . LEU A 1 180 ? 9.445 11.281 -12.891 1 78.06 180 LEU A O 1
ATOM 1353 N N . GLU A 1 181 ? 10.719 10.047 -11.641 1 72.75 181 GLU A N 1
ATOM 1354 C CA . GLU A 1 181 ? 9.781 10.219 -10.539 1 72.75 181 GLU A CA 1
ATOM 1355 C C . GLU A 1 181 ? 10.203 11.367 -9.617 1 72.75 181 GLU A C 1
ATOM 1357 O O . GLU A 1 181 ? 11.383 11.688 -9.523 1 72.75 181 GLU A O 1
ATOM 1362 N N . MET B 1 1 ? 5.793 -17.188 11.609 1 90.69 1 MET B N 1
ATOM 1363 C CA . MET B 1 1 ? 6.441 -16.25 10.703 1 90.69 1 MET B CA 1
ATOM 1364 C C . MET B 1 1 ? 7.863 -16.688 10.383 1 90.69 1 MET B C 1
ATOM 1366 O O . MET B 1 1 ? 8.594 -17.125 11.273 1 90.69 1 MET B O 1
ATOM 1370 N N . ASN B 1 2 ? 8.25 -16.641 9.164 1 95.5 2 ASN B N 1
ATOM 1371 C CA . ASN B 1 2 ? 9.648 -16.844 8.805 1 95.5 2 ASN B CA 1
ATOM 1372 C C . ASN B 1 2 ? 10.5 -15.625 9.117 1 95.5 2 ASN B C 1
ATOM 1374 O O . ASN B 1 2 ? 9.984 -14.609 9.602 1 95.5 2 ASN B O 1
ATOM 1378 N N . LYS B 1 3 ? 11.789 -15.695 8.906 1 97 3 LYS B N 1
ATOM 1379 C CA . LYS B 1 3 ? 12.703 -14.641 9.336 1 97 3 LYS B CA 1
ATOM 1380 C C . LYS B 1 3 ? 12.438 -13.344 8.586 1 97 3 LYS B C 1
ATOM 1382 O O . LYS B 1 3 ? 12.656 -12.25 9.109 1 97 3 LYS B O 1
ATOM 1387 N N . TYR B 1 4 ? 12.008 -13.414 7.293 1 98.25 4 TYR B N 1
ATOM 1388 C CA . TYR B 1 4 ? 11.742 -12.219 6.504 1 98.25 4 TYR B CA 1
ATOM 1389 C C . TYR B 1 4 ? 10.461 -11.531 6.969 1 98.25 4 TYR B C 1
ATOM 1391 O O . TYR B 1 4 ? 10.391 -10.297 7.016 1 98.25 4 TYR B O 1
ATOM 1399 N N . GLN B 1 5 ? 9.438 -12.336 7.262 1 97.94 5 GLN B N 1
ATOM 1400 C CA . GLN B 1 5 ? 8.203 -11.789 7.82 1 97.94 5 GLN B CA 1
ATOM 1401 C C . GLN B 1 5 ? 8.461 -11.109 9.164 1 97.94 5 GLN B C 1
ATOM 1403 O O . GLN B 1 5 ? 7.945 -10.023 9.422 1 97.94 5 GLN B O 1
ATOM 1408 N N . GLU B 1 6 ? 9.289 -11.734 9.992 1 97.38 6 GLU B N 1
ATOM 1409 C CA . GLU B 1 6 ? 9.672 -11.156 11.281 1 97.38 6 GLU B CA 1
ATOM 1410 C C . GLU B 1 6 ? 10.445 -9.859 11.094 1 97.38 6 GLU B C 1
ATOM 1412 O O . GLU B 1 6 ? 10.258 -8.906 11.852 1 97.38 6 GLU B O 1
ATOM 1417 N N . LEU B 1 7 ? 11.32 -9.828 10.117 1 97.88 7 LEU B N 1
ATOM 1418 C CA . LEU B 1 7 ? 12.086 -8.625 9.805 1 97.88 7 LEU B CA 1
ATOM 1419 C C . LEU B 1 7 ? 11.156 -7.441 9.555 1 97.88 7 LEU B C 1
ATOM 1421 O O . LEU B 1 7 ? 11.344 -6.371 10.133 1 97.88 7 LEU B O 1
ATOM 1425 N N . VAL B 1 8 ? 10.109 -7.621 8.711 1 97.69 8 VAL B N 1
ATOM 1426 C CA . VAL B 1 8 ? 9.188 -6.555 8.32 1 97.69 8 VAL B CA 1
ATOM 1427 C C . VAL B 1 8 ? 8.406 -6.082 9.539 1 97.69 8 VAL B C 1
ATOM 1429 O O . VAL B 1 8 ? 8.398 -4.887 9.852 1 97.69 8 VAL B O 1
ATOM 1432 N N . VAL B 1 9 ? 7.836 -7.031 10.289 1 96.88 9 VAL B N 1
ATOM 1433 C CA . VAL B 1 9 ? 6.977 -6.668 11.414 1 96.88 9 VAL B CA 1
ATOM 1434 C C . VAL B 1 9 ? 7.809 -5.996 12.508 1 96.88 9 VAL B C 1
ATOM 1436 O O . VAL B 1 9 ? 7.387 -4.992 13.086 1 96.88 9 VAL B O 1
ATOM 1439 N N . ASN B 1 10 ? 8.984 -6.5 12.789 1 96.88 10 ASN B N 1
ATOM 1440 C CA . ASN B 1 10 ? 9.82 -5.945 13.852 1 96.88 10 ASN B CA 1
ATOM 1441 C C . ASN B 1 10 ? 10.289 -4.531 13.516 1 96.88 10 ASN B C 1
ATOM 1443 O O . ASN B 1 10 ? 10.242 -3.643 14.367 1 96.88 10 ASN B O 1
ATOM 1447 N N . LYS B 1 11 ? 10.711 -4.371 12.281 1 97.62 11 LYS B N 1
ATOM 1448 C CA . LYS B 1 11 ? 11.188 -3.049 11.875 1 97.62 11 LYS B CA 1
ATOM 1449 C C . LYS B 1 11 ? 10.062 -2.018 11.945 1 97.62 11 LYS B C 1
ATOM 1451 O O . LYS B 1 11 ? 10.25 -0.923 12.477 1 97.62 11 LYS B O 1
ATOM 1456 N N . LEU B 1 12 ? 8.883 -2.369 11.422 1 97.62 12 LEU B N 1
ATOM 1457 C CA . LEU B 1 12 ? 7.77 -1.428 11.391 1 97.62 12 LEU B CA 1
ATOM 1458 C C . LEU B 1 12 ? 7.262 -1.138 12.797 1 97.62 12 LEU B C 1
ATOM 1460 O O . LEU B 1 12 ? 6.902 -0 13.109 1 97.62 12 LEU B O 1
ATOM 1464 N N . THR B 1 13 ? 7.254 -2.186 13.641 1 97.12 13 THR B N 1
ATOM 1465 C CA . THR B 1 13 ? 6.852 -2.004 15.031 1 97.12 13 THR B CA 1
ATOM 1466 C C . THR B 1 13 ? 7.793 -1.034 15.742 1 97.12 13 THR B C 1
ATOM 1468 O O . THR B 1 13 ? 7.344 -0.16 16.484 1 97.12 13 THR B O 1
ATOM 1471 N N . ASN B 1 14 ? 9.039 -1.202 15.492 1 97.12 14 ASN B N 1
ATOM 1472 C CA . ASN B 1 14 ? 10.016 -0.299 16.094 1 97.12 14 ASN B CA 1
ATOM 1473 C C . ASN B 1 14 ? 9.781 1.146 15.656 1 97.12 14 ASN B C 1
ATOM 1475 O O . ASN B 1 14 ? 9.805 2.057 16.484 1 97.12 14 ASN B O 1
ATOM 1479 N N . VAL B 1 15 ? 9.547 1.363 14.344 1 98.12 15 VAL B N 1
ATOM 1480 C CA . VAL B 1 15 ? 9.328 2.709 13.82 1 98.12 15 VAL B CA 1
ATOM 1481 C C . VAL B 1 15 ? 8.07 3.309 14.453 1 98.12 15 VAL B C 1
ATOM 1483 O O . VAL B 1 15 ? 8.086 4.453 14.914 1 98.12 15 VAL B O 1
ATOM 1486 N N . ILE B 1 16 ? 6.984 2.498 14.492 1 97.81 16 ILE B N 1
ATOM 1487 C CA . ILE B 1 16 ? 5.707 2.975 15.016 1 97.81 16 ILE B CA 1
ATOM 1488 C C . ILE B 1 16 ? 5.84 3.293 16.5 1 97.81 16 ILE B C 1
ATOM 1490 O O . ILE B 1 16 ? 5.332 4.312 16.969 1 97.81 16 ILE B O 1
ATOM 1494 N N . ASN B 1 17 ? 6.602 2.449 17.234 1 96.75 17 ASN B N 1
ATOM 1495 C CA . ASN B 1 17 ? 6.812 2.662 18.672 1 96.75 17 ASN B CA 1
ATOM 1496 C C . ASN B 1 17 ? 7.602 3.941 18.938 1 96.75 17 ASN B C 1
ATOM 1498 O O . ASN B 1 17 ? 7.469 4.547 20 1 96.75 17 ASN B O 1
ATOM 1502 N N . ASN B 1 18 ? 8.336 4.352 17.953 1 97.06 18 ASN B N 1
ATOM 1503 C CA . ASN B 1 18 ? 9.164 5.539 18.094 1 97.06 18 ASN B CA 1
ATOM 1504 C C . ASN B 1 18 ? 8.516 6.766 17.469 1 97.06 18 ASN B C 1
ATOM 1506 O O . ASN B 1 18 ? 9.148 7.816 17.344 1 97.06 18 ASN B O 1
ATOM 1510 N N . THR B 1 19 ? 7.348 6.645 16.938 1 97.62 19 THR B N 1
ATOM 1511 C CA . THR B 1 19 ? 6.555 7.773 16.469 1 97.62 19 THR B CA 1
ATOM 1512 C C . THR B 1 19 ? 5.746 8.391 17.609 1 97.62 19 THR B C 1
ATOM 1514 O O . THR B 1 19 ? 5.008 7.684 18.297 1 97.62 19 THR B O 1
ATOM 1517 N N . ALA B 1 20 ? 5.922 9.68 17.828 1 96.31 20 ALA B N 1
ATOM 1518 C CA . ALA B 1 20 ? 5.246 10.352 18.938 1 96.31 20 ALA B CA 1
ATOM 1519 C C . ALA B 1 20 ? 3.732 10.195 18.828 1 96.31 20 ALA B C 1
ATOM 1521 O O . ALA B 1 20 ? 3.188 10.117 17.734 1 96.31 20 ALA B O 1
ATOM 1522 N N . GLU B 1 21 ? 3.064 10.195 19.922 1 96 21 GLU B N 1
ATOM 1523 C CA . GLU B 1 21 ? 1.614 10.031 19.984 1 96 21 GLU B CA 1
ATOM 1524 C C . GLU B 1 21 ? 0.898 11.336 19.641 1 96 21 GLU B C 1
ATOM 1526 O O . GLU B 1 21 ? 1.501 12.406 19.672 1 96 21 GLU B O 1
ATOM 1531 N N . GLY B 1 22 ? -0.352 11.203 19.25 1 97.5 22 GLY B N 1
ATOM 1532 C CA . GLY B 1 22 ? -1.22 12.367 19.141 1 97.5 22 GLY B CA 1
ATOM 1533 C C . GLY B 1 22 ? -1.354 12.891 17.719 1 97.5 22 GLY B C 1
ATOM 1534 O O . GLY B 1 22 ? -2.273 13.648 17.422 1 97.5 22 GLY B O 1
ATOM 1535 N N . TYR B 1 23 ? -0.476 12.438 16.812 1 98.38 23 TYR B N 1
ATOM 1536 C CA . TYR B 1 23 ? -0.52 12.938 15.438 1 98.38 23 TYR B CA 1
ATOM 1537 C C . TYR B 1 23 ? -1.775 12.461 14.719 1 98.38 23 TYR B C 1
ATOM 1539 O O . TYR B 1 23 ? -2.324 13.172 13.875 1 98.38 23 TYR B O 1
ATOM 1547 N N . ASP B 1 24 ? -2.205 11.234 15.07 1 98.62 24 ASP B N 1
ATOM 1548 C CA . ASP B 1 24 ? -3.443 10.742 14.477 1 98.62 24 ASP B CA 1
ATOM 1549 C C . ASP B 1 24 ? -4.617 11.664 14.805 1 98.62 24 ASP B C 1
ATOM 1551 O O . ASP B 1 24 ? -5.406 12.016 13.93 1 98.62 24 ASP B O 1
ATOM 1555 N N . ASP B 1 25 ? -4.73 12.18 16.047 1 98.69 25 ASP B N 1
ATOM 1556 C CA . ASP B 1 25 ? -5.773 13.117 16.453 1 98.69 25 ASP B CA 1
ATOM 1557 C C . ASP B 1 25 ? -5.672 14.422 15.672 1 98.69 25 ASP B C 1
ATOM 1559 O O . ASP B 1 25 ? -6.684 14.977 15.242 1 98.69 25 ASP B O 1
ATOM 1563 N N . LYS B 1 26 ? -4.484 14.898 15.531 1 98.88 26 LYS B N 1
ATOM 1564 C CA . LYS B 1 26 ? -4.266 16.156 14.836 1 98.88 26 LYS B CA 1
ATOM 1565 C C . LYS B 1 26 ? -4.637 16.047 13.359 1 98.88 26 LYS B C 1
ATOM 1567 O O . LYS B 1 26 ? -5.277 16.938 12.797 1 98.88 26 LYS B O 1
ATOM 1572 N N . ILE B 1 27 ? -4.238 14.953 12.734 1 98.94 27 ILE B N 1
ATOM 1573 C CA . ILE B 1 27 ? -4.582 14.711 11.336 1 98.94 27 ILE B CA 1
ATOM 1574 C C . ILE B 1 27 ? -6.102 14.688 11.172 1 98.94 27 ILE B C 1
ATOM 1576 O O . ILE B 1 27 ? -6.652 15.375 10.312 1 98.94 27 ILE B O 1
ATOM 1580 N N . LEU B 1 28 ? -6.762 13.875 12.039 1 98.88 28 LEU B N 1
ATOM 1581 C CA . LEU B 1 28 ? -8.203 13.711 11.914 1 98.88 28 LEU B CA 1
ATOM 1582 C C . LEU B 1 28 ? -8.93 15.023 12.172 1 98.88 28 LEU B C 1
ATOM 1584 O O . LEU B 1 28 ? -9.938 15.328 11.516 1 98.88 28 LEU B O 1
ATOM 1588 N N . SER B 1 29 ? -8.43 15.836 13.102 1 98.88 29 SER B N 1
ATOM 1589 C CA . SER B 1 29 ? -9.016 17.156 13.367 1 98.88 29 SER B CA 1
ATOM 1590 C C . SER B 1 29 ? -8.914 18.062 12.141 1 98.88 29 SER B C 1
ATOM 1592 O O . SER B 1 29 ? -9.867 18.766 11.805 1 98.88 29 SER B O 1
ATOM 1594 N N . MET B 1 30 ? -7.797 18.016 11.453 1 98.94 30 MET B N 1
ATOM 1595 C CA . MET B 1 30 ? -7.594 18.859 10.273 1 98.94 30 MET B CA 1
ATOM 1596 C C . MET B 1 30 ? -8.414 18.359 9.094 1 98.94 30 MET B C 1
ATOM 1598 O O . MET B 1 30 ? -8.945 19.156 8.312 1 98.94 30 MET B O 1
ATOM 1602 N N . VAL B 1 31 ? -8.531 17.062 8.977 1 98.94 31 VAL B N 1
ATOM 1603 C CA . VAL B 1 31 ? -9.383 16.484 7.941 1 98.94 31 VAL B CA 1
ATOM 1604 C C . VAL B 1 31 ? -10.836 16.875 8.188 1 98.94 31 VAL B C 1
ATOM 1606 O O . VAL B 1 31 ? -11.547 17.281 7.258 1 98.94 31 VAL B O 1
ATOM 1609 N N . ASP B 1 32 ? -11.281 16.844 9.445 1 98.81 32 ASP B N 1
ATOM 1610 C CA . ASP B 1 32 ? -12.648 17.188 9.82 1 98.81 32 ASP B CA 1
ATOM 1611 C C . ASP B 1 32 ? -12.961 18.641 9.5 1 98.81 32 ASP B C 1
ATOM 1613 O O . ASP B 1 32 ? -14.086 18.984 9.117 1 98.81 32 ASP B O 1
ATOM 1617 N N . ALA B 1 33 ? -12.008 19.438 9.648 1 98.69 33 ALA B N 1
ATOM 1618 C CA . ALA B 1 33 ? -12.219 20.875 9.516 1 98.69 33 ALA B CA 1
ATOM 1619 C C . ALA B 1 33 ? -12.102 21.312 8.062 1 98.69 33 ALA B C 1
ATOM 1621 O O . ALA B 1 33 ? -12.492 22.422 7.707 1 98.69 33 ALA B O 1
ATOM 1622 N N . ALA B 1 34 ? -11.594 20.484 7.199 1 98.81 34 ALA B N 1
ATOM 1623 C CA . ALA B 1 34 ? -11.281 20.859 5.824 1 98.81 34 ALA B CA 1
ATOM 1624 C C . ALA B 1 34 ? -12.516 20.797 4.938 1 98.81 34 ALA B C 1
ATOM 1626 O O . ALA B 1 34 ? -13.375 19.922 5.133 1 98.81 34 ALA B O 1
ATOM 1627 N N . GLY B 1 35 ? -12.609 21.719 4 1 98.38 35 GLY B N 1
ATOM 1628 C CA . GLY B 1 35 ? -13.602 21.547 2.949 1 98.38 35 GLY B CA 1
ATOM 1629 C C . GLY B 1 35 ? -13.367 20.312 2.107 1 98.38 35 GLY B C 1
ATOM 1630 O O . GLY B 1 35 ? -14.266 19.484 1.96 1 98.38 35 GLY B O 1
ATOM 1631 N N . ARG B 1 36 ? -12.297 20.25 1.564 1 98.62 36 ARG B N 1
ATOM 1632 C CA . ARG B 1 36 ? -11.805 19.094 0.808 1 98.62 36 ARG B CA 1
ATOM 1633 C C . ARG B 1 36 ? -10.383 18.734 1.215 1 98.62 36 ARG B C 1
ATOM 1635 O O . ARG B 1 36 ? -9.594 19.609 1.587 1 98.62 36 ARG B O 1
ATOM 1642 N N . THR B 1 37 ? -10.086 17.453 1.221 1 98.94 37 THR B N 1
ATOM 1643 C CA . THR B 1 37 ? -8.734 16.984 1.494 1 98.94 37 THR B CA 1
ATOM 1644 C C . THR B 1 37 ? -8.07 16.484 0.215 1 98.94 37 THR B C 1
ATOM 1646 O O . THR B 1 37 ? -8.609 15.617 -0.475 1 98.94 37 THR B O 1
ATOM 1649 N N . PHE B 1 38 ? -6.957 17.062 -0.117 1 98.94 38 PHE B N 1
ATOM 1650 C CA . PHE B 1 38 ? -6.105 16.625 -1.216 1 98.94 38 PHE B CA 1
ATOM 1651 C C . PHE B 1 38 ? -4.965 15.75 -0.7 1 98.94 38 PHE B C 1
ATOM 1653 O O . PHE B 1 38 ? -4.375 16.047 0.341 1 98.94 38 PHE B O 1
ATOM 1660 N N . LEU B 1 39 ? -4.715 14.68 -1.418 1 98.94 39 LEU B N 1
ATOM 1661 C CA . LEU B 1 39 ? -3.604 13.812 -1.059 1 98.94 39 LEU B CA 1
ATOM 1662 C C . LEU B 1 39 ? -2.58 13.742 -2.188 1 98.94 39 LEU B C 1
ATOM 1664 O O . LEU B 1 39 ? -2.945 13.766 -3.363 1 98.94 39 LEU B O 1
ATOM 1668 N N . GLY B 1 40 ? -1.341 13.656 -1.818 1 98.62 40 GLY B N 1
ATOM 1669 C CA . GLY B 1 40 ? -0.262 13.539 -2.787 1 98.62 40 GLY B CA 1
ATOM 1670 C C . GLY B 1 40 ? 0.921 12.742 -2.262 1 98.62 40 GLY B C 1
ATOM 1671 O O . GLY B 1 40 ? 1.016 12.477 -1.062 1 98.62 40 GLY B O 1
ATOM 1672 N N . GLY B 1 41 ? 1.817 12.422 -3.082 1 98.44 41 GLY B N 1
ATOM 1673 C CA . GLY B 1 41 ? 3.053 11.672 -2.9 1 98.44 41 GLY B CA 1
ATOM 1674 C C . GLY B 1 41 ? 3.725 11.305 -4.207 1 98.44 41 GLY B C 1
A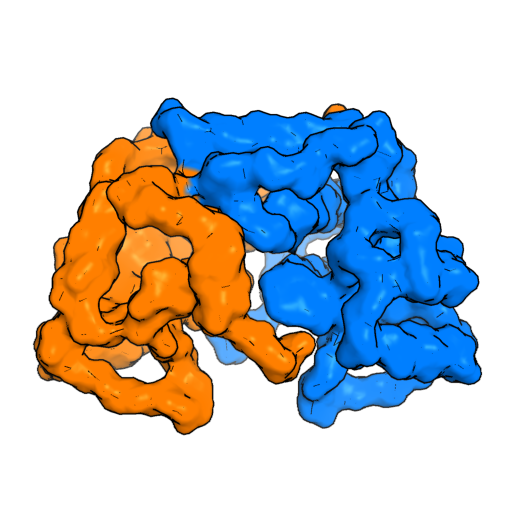TOM 1675 O O . GLY B 1 41 ? 3.268 11.703 -5.281 1 98.44 41 GLY B O 1
ATOM 1676 N N . ALA B 1 42 ? 4.809 10.633 -4.062 1 97.5 42 ALA B N 1
ATOM 1677 C CA . ALA B 1 42 ? 5.516 10.117 -5.23 1 97.5 42 ALA B CA 1
ATOM 1678 C C . ALA B 1 42 ? 5.883 8.648 -5.043 1 97.5 42 ALA B C 1
ATOM 1680 O O . ALA B 1 42 ? 6.039 8.18 -3.912 1 97.5 42 ALA B O 1
ATOM 1681 N N . GLY B 1 43 ? 5.961 7.938 -6.16 1 96.62 43 GLY B N 1
ATOM 1682 C CA . GLY B 1 43 ? 6.324 6.531 -6.094 1 96.62 43 GLY B CA 1
ATOM 1683 C C . GLY B 1 43 ? 5.441 5.73 -5.152 1 96.62 43 GLY B C 1
ATOM 1684 O O . GLY B 1 43 ? 4.215 5.781 -5.254 1 96.62 43 GLY B O 1
ATOM 1685 N N . ARG B 1 44 ? 6.062 4.949 -4.285 1 98.06 44 ARG B N 1
ATOM 1686 C CA . ARG B 1 44 ? 5.305 4.094 -3.375 1 98.06 44 ARG B CA 1
ATOM 1687 C C . ARG B 1 44 ? 4.652 4.918 -2.27 1 98.06 44 ARG B C 1
ATOM 1689 O O . ARG B 1 44 ? 3.658 4.492 -1.678 1 98.06 44 ARG B O 1
ATOM 1696 N N . SER B 1 45 ? 5.207 6.125 -2.02 1 98.62 45 SER B N 1
ATOM 1697 C CA . SER B 1 45 ? 4.504 7.02 -1.108 1 98.62 45 SER B CA 1
ATOM 1698 C C . SER B 1 45 ? 3.168 7.469 -1.693 1 98.62 45 SER B C 1
ATOM 1700 O O . SER B 1 45 ? 2.201 7.676 -0.958 1 98.62 45 SER B O 1
ATOM 1702 N N . LEU B 1 46 ? 3.121 7.602 -3.033 1 98.62 46 LEU B N 1
ATOM 1703 C CA . LEU B 1 46 ? 1.853 7.906 -3.686 1 98.62 46 LEU B CA 1
ATOM 1704 C C . LEU B 1 46 ? 0.85 6.773 -3.477 1 98.62 46 LEU B C 1
ATOM 1706 O O . LEU B 1 46 ? -0.339 7.023 -3.27 1 98.62 46 LEU B O 1
ATOM 1710 N N . LEU B 1 47 ? 1.33 5.527 -3.568 1 98.88 47 LEU B N 1
ATOM 1711 C CA . LEU B 1 47 ? 0.456 4.387 -3.314 1 98.88 47 LEU B CA 1
ATOM 1712 C C . LEU B 1 47 ? -0.092 4.43 -1.892 1 98.88 47 LEU B C 1
ATOM 1714 O O . LEU B 1 47 ? -1.274 4.164 -1.669 1 98.88 47 LEU B O 1
ATOM 1718 N N . VAL B 1 48 ? 0.739 4.793 -0.893 1 98.94 48 VAL B N 1
ATOM 1719 C CA . VAL B 1 48 ? 0.298 4.945 0.49 1 98.94 48 VAL B CA 1
ATOM 1720 C C . VAL B 1 48 ? -0.783 6.02 0.573 1 98.94 48 VAL B C 1
ATOM 1722 O O . VAL B 1 48 ? -1.804 5.832 1.239 1 98.94 48 VAL B O 1
ATOM 1725 N N . SER B 1 49 ? -0.569 7.148 -0.125 1 98.94 49 SER B N 1
ATOM 1726 C CA . SER B 1 49 ? -1.556 8.227 -0.119 1 98.94 49 SER B CA 1
ATOM 1727 C C . SER B 1 49 ? -2.895 7.746 -0.672 1 98.94 49 SER B C 1
ATOM 1729 O O . SER B 1 49 ? -3.953 8.141 -0.175 1 98.94 49 SER B O 1
ATOM 1731 N N . ARG B 1 50 ? -2.855 6.93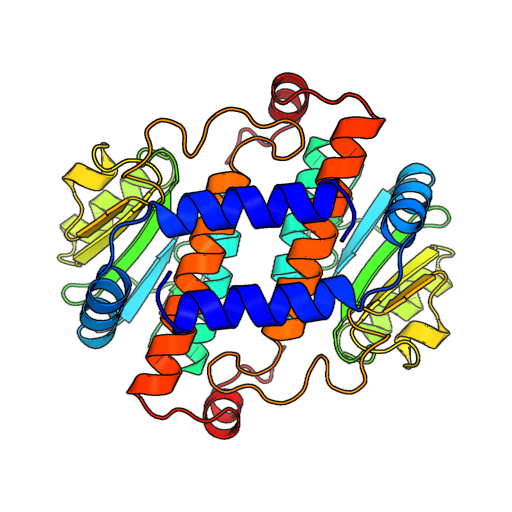 -1.693 1 98.88 50 ARG B N 1
ATOM 1732 C CA . ARG B 1 50 ? -4.082 6.43 -2.309 1 98.88 50 ARG B CA 1
ATOM 1733 C C . ARG B 1 50 ? -4.824 5.492 -1.366 1 98.88 50 ARG B C 1
ATOM 1735 O O . ARG B 1 50 ? -6.055 5.5 -1.315 1 98.88 50 ARG B O 1
ATOM 1742 N N . PHE B 1 51 ? -4.078 4.641 -0.612 1 98.88 51 PHE B N 1
ATOM 1743 C CA . PHE B 1 51 ? -4.703 3.812 0.412 1 98.88 51 PHE B CA 1
ATOM 1744 C C . PHE B 1 51 ? -5.523 4.664 1.371 1 98.88 51 PHE B C 1
ATOM 1746 O O . PHE B 1 51 ? -6.695 4.367 1.628 1 98.88 51 PHE B O 1
ATOM 1753 N N . PHE B 1 52 ? -4.906 5.703 1.86 1 98.94 52 PHE B N 1
ATOM 1754 C CA . PHE B 1 52 ? -5.531 6.562 2.857 1 98.94 52 PHE B CA 1
ATOM 1755 C C . PHE B 1 52 ? -6.707 7.324 2.256 1 98.94 52 PHE B C 1
ATOM 1757 O O . PHE B 1 52 ? -7.781 7.387 2.854 1 98.94 52 PHE B O 1
ATOM 1764 N N . ALA B 1 53 ? -6.508 7.859 1.048 1 98.88 53 ALA B N 1
ATOM 1765 C CA . ALA B 1 53 ? -7.543 8.617 0.343 1 98.88 53 ALA B CA 1
ATOM 1766 C C . ALA B 1 53 ? -8.812 7.781 0.179 1 98.88 53 ALA B C 1
ATOM 1768 O O . ALA B 1 53 ? -9.914 8.266 0.445 1 98.88 53 ALA B O 1
ATOM 1769 N N . MET B 1 54 ? -8.641 6.586 -0.214 1 98.38 54 MET B N 1
ATOM 1770 C CA . MET B 1 54 ? -9.781 5.711 -0.458 1 98.38 54 MET B CA 1
ATOM 1771 C C . MET B 1 54 ? -10.609 5.527 0.81 1 98.38 54 MET B C 1
ATOM 1773 O O . MET B 1 54 ? -11.844 5.605 0.771 1 98.38 54 MET B O 1
ATOM 1777 N N . ARG B 1 55 ? -10.008 5.328 1.963 1 98.44 55 ARG B N 1
ATOM 1778 C CA . ARG B 1 55 ? -10.734 5.113 3.209 1 98.44 55 ARG B CA 1
ATOM 1779 C C . ARG B 1 55 ? -11.391 6.406 3.688 1 98.44 55 ARG B C 1
ATOM 1781 O O . ARG B 1 55 ? -12.469 6.375 4.281 1 98.44 55 ARG B O 1
ATOM 1788 N N . LEU B 1 56 ? -10.695 7.555 3.449 1 98.81 56 LEU B N 1
ATOM 1789 C CA . LEU B 1 56 ? -11.344 8.82 3.771 1 98.81 56 LEU B CA 1
ATOM 1790 C C . LEU B 1 56 ? -12.625 9 2.967 1 98.81 56 LEU B C 1
ATOM 1792 O O . LEU B 1 56 ? -13.648 9.438 3.504 1 98.81 56 LEU B O 1
ATOM 1796 N N . VAL B 1 57 ? -12.57 8.625 1.645 1 98.31 57 VAL B N 1
ATOM 1797 C CA . VAL B 1 57 ? -13.773 8.672 0.818 1 98.31 57 VAL B CA 1
ATOM 1798 C C . VAL B 1 57 ? -14.852 7.766 1.41 1 98.31 57 VAL B C 1
ATOM 1800 O O . VAL B 1 57 ? -16 8.18 1.58 1 98.31 57 VAL B O 1
ATOM 1803 N N . HIS B 1 58 ? -14.484 6.523 1.778 1 97.69 58 HIS B N 1
ATOM 1804 C CA . HIS B 1 58 ? -15.43 5.57 2.35 1 97.69 58 HIS B CA 1
ATOM 1805 C C . HIS B 1 58 ? -16.016 6.094 3.658 1 97.69 58 HIS B C 1
ATOM 1807 O O . HIS B 1 58 ? -17.109 5.699 4.051 1 97.69 58 HIS B O 1
ATOM 1813 N N . ALA B 1 59 ? -15.273 6.98 4.336 1 97.88 59 ALA B N 1
ATOM 1814 C CA . ALA B 1 59 ? -15.711 7.543 5.609 1 97.88 59 ALA B CA 1
ATOM 1815 C C . ALA B 1 59 ? -16.562 8.789 5.391 1 97.88 59 ALA B C 1
ATOM 1817 O O . ALA B 1 59 ? -17 9.43 6.355 1 97.88 59 ALA B O 1
ATOM 1818 N N . GLY B 1 60 ? -16.734 9.258 4.141 1 97.56 60 GLY B N 1
ATOM 1819 C CA . GLY B 1 60 ? -17.672 10.32 3.826 1 97.56 60 GLY B CA 1
ATOM 1820 C C . GLY B 1 60 ? -17 11.648 3.551 1 97.56 60 GLY B C 1
ATOM 1821 O O . GLY B 1 60 ? -17.688 12.672 3.377 1 97.56 60 GLY B O 1
ATOM 1822 N N . TYR B 1 61 ? -15.711 11.68 3.441 1 98.5 61 TYR B N 1
ATOM 1823 C CA . TYR B 1 61 ? -15 12.938 3.207 1 98.5 61 TYR B CA 1
ATOM 1824 C C . TYR B 1 61 ? -14.883 13.227 1.716 1 98.5 61 TYR B C 1
ATOM 1826 O O . TYR B 1 61 ? -14.859 12.305 0.898 1 98.5 61 TYR B O 1
ATOM 1834 N N . GLN B 1 62 ? -14.805 14.516 1.388 1 98.31 62 GLN B N 1
ATOM 1835 C CA . GLN B 1 62 ? -14.438 14.938 0.04 1 98.31 62 GLN B CA 1
ATOM 1836 C C . GLN B 1 62 ? -12.922 14.891 -0.157 1 98.31 62 GLN B C 1
ATOM 1838 O O . GLN B 1 62 ? -12.18 15.594 0.531 1 98.31 62 GLN B O 1
ATOM 1843 N N . VAL B 1 63 ? -12.547 14.047 -1.083 1 98.81 63 VAL B N 1
ATOM 1844 C CA . VAL B 1 63 ? -11.117 13.797 -1.25 1 98.81 63 VAL B CA 1
ATOM 1845 C C . VAL B 1 63 ? -10.742 13.914 -2.725 1 98.81 63 VAL B C 1
ATOM 1847 O O . VAL B 1 63 ? -11.508 13.5 -3.602 1 98.81 63 VAL B O 1
ATOM 1850 N N . SER B 1 64 ? -9.617 14.492 -3.01 1 98.81 64 SER B N 1
ATOM 1851 C CA . SER B 1 64 ? -9.039 14.531 -4.352 1 98.81 64 SER B CA 1
ATOM 1852 C C . SER B 1 64 ? -7.578 14.094 -4.336 1 98.81 64 SER B C 1
ATOM 1854 O O . SER B 1 64 ? -6.859 14.344 -3.365 1 98.81 64 SER B O 1
ATOM 1856 N N . MET B 1 65 ? -7.234 13.406 -5.355 1 98.69 65 MET B N 1
ATOM 1857 C CA . MET B 1 65 ? -5.828 13.07 -5.562 1 98.69 65 MET B CA 1
ATOM 1858 C C . MET B 1 65 ? -5.152 14.102 -6.465 1 98.69 65 MET B C 1
ATOM 1860 O O . MET B 1 65 ? -5.578 14.305 -7.602 1 98.69 65 MET B O 1
ATOM 1864 N N . VAL B 1 66 ? -4.113 14.633 -5.977 1 98.12 66 VAL B N 1
ATOM 1865 C CA . VAL B 1 66 ? -3.416 15.602 -6.809 1 98.12 66 VAL B CA 1
ATOM 1866 C C . VAL B 1 66 ? -2.861 14.914 -8.055 1 98.12 66 VAL B C 1
ATOM 1868 O O . VAL B 1 66 ? -2.354 13.797 -7.977 1 98.12 66 VAL B O 1
ATOM 1871 N N . GLY B 1 67 ? -3.02 15.578 -9.172 1 95.69 67 GLY B N 1
ATOM 1872 C CA . GLY B 1 67 ? -2.453 15.062 -10.414 1 95.69 67 GLY B CA 1
ATOM 1873 C C . GLY B 1 67 ? -3.457 14.305 -11.258 1 95.69 67 GLY B C 1
ATOM 1874 O O . GLY B 1 67 ? -3.219 14.062 -12.445 1 95.69 67 GLY B O 1
ATOM 1875 N N . GLU B 1 68 ? -4.543 13.898 -10.703 1 96.94 68 GLU B N 1
ATOM 1876 C CA . GLU B 1 68 ? -5.57 13.242 -11.508 1 96.94 68 GLU B CA 1
ATOM 1877 C C . GLU B 1 68 ? -6.277 14.242 -12.422 1 96.94 68 GLU B C 1
ATOM 1879 O O . GLU B 1 68 ? -6.383 15.43 -12.094 1 96.94 68 GLU B O 1
ATOM 1884 N N . VAL B 1 69 ? -6.852 13.758 -13.484 1 96.56 69 VAL B N 1
ATOM 1885 C CA . VAL B 1 69 ? -7.379 14.609 -14.547 1 96.56 69 VAL B CA 1
ATOM 1886 C C . VAL B 1 69 ? -8.578 15.398 -14.023 1 96.56 69 VAL B C 1
ATOM 1888 O O . VAL B 1 69 ? -8.859 16.5 -14.508 1 96.56 69 VAL B O 1
ATOM 1891 N N . VAL B 1 70 ? -9.203 14.953 -13.031 1 96.94 70 VAL B N 1
ATOM 1892 C CA . VAL B 1 70 ? -10.438 15.578 -12.562 1 96.94 70 VAL B CA 1
ATOM 1893 C C . VAL B 1 70 ? -10.164 16.359 -11.281 1 96.94 70 VAL B C 1
ATOM 1895 O O . VAL B 1 70 ? -11.102 16.781 -10.602 1 96.94 70 VAL B O 1
ATOM 1898 N N . THR B 1 71 ? -8.883 16.469 -10.883 1 98.12 71 THR B N 1
ATOM 1899 C CA . THR B 1 71 ? -8.547 17.188 -9.656 1 98.12 71 THR B CA 1
ATOM 1900 C C . THR B 1 71 ? -8.977 18.641 -9.75 1 98.12 71 THR B C 1
ATOM 1902 O O . THR B 1 71 ? -8.531 19.375 -10.633 1 98.12 71 THR B O 1
ATOM 1905 N N . PRO B 1 72 ? -9.789 19.094 -8.852 1 98.06 72 PRO B N 1
ATOM 1906 C CA . PRO B 1 72 ? -10.18 20.516 -8.859 1 98.06 72 PRO B CA 1
ATOM 1907 C C . PRO B 1 72 ? -9.109 21.422 -8.273 1 98.06 72 PRO B C 1
ATOM 1909 O O . PRO B 1 72 ? -8.125 20.938 -7.707 1 98.06 72 PRO B O 1
ATOM 1912 N N . SER B 1 73 ? -9.359 22.672 -8.422 1 98.12 73 SER B N 1
ATOM 1913 C CA . SER B 1 73 ? -8.469 23.641 -7.809 1 98.12 73 SER B CA 1
ATOM 1914 C C . SER B 1 73 ? -8.586 23.609 -6.289 1 98.12 73 SER B C 1
ATOM 1916 O O . SER B 1 73 ? -9.68 23.5 -5.742 1 98.12 73 SER B O 1
ATOM 1918 N N . ILE B 1 74 ? -7.48 23.656 -5.645 1 98.69 74 ILE B N 1
ATOM 1919 C CA . ILE B 1 74 ? -7.453 23.766 -4.188 1 98.69 74 ILE B CA 1
ATOM 1920 C C . ILE B 1 74 ? -7.77 25.203 -3.779 1 98.69 74 ILE B C 1
ATOM 1922 O O . ILE B 1 74 ? -7.398 26.156 -4.473 1 98.69 74 ILE B O 1
ATOM 1926 N N . GLN B 1 75 ? -8.461 25.359 -2.688 1 98.44 75 GLN B N 1
ATOM 1927 C CA . GLN B 1 75 ? -8.891 26.688 -2.24 1 98.44 75 GLN B CA 1
ATOM 1928 C C . GLN B 1 75 ? -8.641 26.859 -0.746 1 98.44 75 GLN B C 1
ATOM 1930 O O . GLN B 1 75 ? -8.281 25.922 -0.05 1 98.44 75 GLN B O 1
ATOM 1935 N N . ALA B 1 76 ? -8.867 28.141 -0.358 1 98.69 76 ALA B N 1
ATOM 1936 C CA . ALA B 1 76 ? -8.812 28.422 1.074 1 98.69 76 ALA B CA 1
ATOM 1937 C C . ALA B 1 76 ? -9.805 27.562 1.843 1 98.69 76 ALA B C 1
ATOM 1939 O O . ALA B 1 76 ? -10.945 27.391 1.42 1 98.69 76 ALA B O 1
ATOM 1940 N N . GLY B 1 77 ? -9.312 26.953 2.928 1 98.56 77 GLY B N 1
ATOM 1941 C CA . GLY B 1 77 ? -10.164 26.078 3.723 1 98.56 77 GLY B CA 1
ATOM 1942 C C . GLY B 1 77 ? -9.969 24.609 3.41 1 98.56 77 GLY B C 1
ATOM 1943 O O . GLY B 1 77 ? -10.422 23.734 4.16 1 98.56 77 GLY B O 1
ATOM 1944 N N . ASP B 1 78 ? -9.281 24.297 2.283 1 98.94 78 ASP B N 1
ATOM 1945 C CA . ASP B 1 78 ? -8.953 22.922 1.95 1 98.94 78 ASP B CA 1
ATOM 1946 C C . ASP B 1 78 ? -7.691 22.469 2.684 1 98.94 78 ASP B C 1
ATOM 1948 O O . ASP B 1 78 ? -7.031 23.266 3.35 1 98.94 78 ASP B O 1
ATOM 1952 N N . LEU B 1 79 ? -7.434 21.203 2.678 1 98.94 79 LEU B N 1
ATOM 1953 C CA . LEU B 1 79 ? -6.27 20.578 3.289 1 98.94 79 LEU B CA 1
ATOM 1954 C C . LEU B 1 79 ? -5.48 19.766 2.26 1 98.94 79 LEU B C 1
ATOM 1956 O O . LEU B 1 79 ? -6.062 19.031 1.467 1 98.94 79 LEU B O 1
ATOM 1960 N N . PHE B 1 80 ? -4.23 19.984 2.205 1 99 80 PHE B N 1
ATOM 1961 C CA . PHE B 1 80 ? -3.344 19.141 1.414 1 99 80 PHE B CA 1
ATOM 1962 C C . PHE B 1 80 ? -2.451 18.297 2.316 1 99 80 PHE B C 1
ATOM 1964 O O . PHE B 1 80 ? -1.688 18.844 3.121 1 99 80 PHE B O 1
ATOM 1971 N N . ILE B 1 81 ? -2.568 16.984 2.27 1 99 81 ILE B N 1
ATOM 1972 C CA . ILE B 1 81 ? -1.682 16.047 2.951 1 99 81 ILE B CA 1
ATOM 1973 C C . ILE B 1 81 ? -0.687 15.469 1.953 1 99 81 ILE B C 1
ATOM 1975 O O . ILE B 1 81 ? -1.08 14.789 1 1 99 81 ILE B O 1
ATOM 1979 N N . VAL B 1 82 ? 0.546 15.742 2.137 1 98.94 82 VAL B N 1
ATOM 1980 C CA . VAL B 1 82 ? 1.59 15.227 1.255 1 98.94 82 VAL B CA 1
ATOM 1981 C C . VAL B 1 82 ? 2.477 14.25 2.02 1 98.94 82 VAL B C 1
ATOM 1983 O O . VAL B 1 82 ? 2.854 14.5 3.164 1 98.94 82 VAL B O 1
ATOM 1986 N N . ILE B 1 83 ? 2.725 13.086 1.439 1 98.94 83 ILE B N 1
ATOM 1987 C CA . ILE B 1 83 ? 3.582 12.055 2.014 1 98.94 83 ILE B CA 1
ATOM 1988 C C . ILE B 1 83 ? 4.914 12.023 1.267 1 98.94 83 ILE B C 1
ATOM 1990 O O . ILE B 1 83 ? 4.961 11.672 0.083 1 98.94 83 ILE B O 1
ATOM 1994 N N . SER B 1 84 ? 5.949 12.414 1.946 1 98.69 84 SER B N 1
ATOM 1995 C CA . SER B 1 84 ? 7.297 12.5 1.39 1 98.69 84 SER B CA 1
ATOM 1996 C C . SER B 1 84 ? 8.352 12.156 2.439 1 98.69 84 SER B C 1
ATOM 1998 O O . SER B 1 84 ? 8.57 12.93 3.375 1 98.69 84 SER B O 1
ATOM 2000 N N . GLY B 1 85 ? 9.016 11.023 2.238 1 98.12 85 GLY B N 1
ATOM 2001 C CA . GLY B 1 85 ? 10.031 10.617 3.199 1 98.12 85 GLY B CA 1
ATOM 2002 C C . GLY B 1 85 ? 11.102 11.656 3.408 1 98.12 85 GLY B C 1
ATOM 2003 O O . GLY B 1 85 ? 11.438 12 4.547 1 98.12 85 GLY B O 1
ATOM 2004 N N . SER B 1 86 ? 11.602 12.273 2.371 1 96.38 86 SER B N 1
ATOM 2005 C CA . SER B 1 86 ? 12.68 13.258 2.439 1 96.38 86 SER B CA 1
ATOM 2006 C C . SER B 1 86 ? 12.148 14.617 2.871 1 96.38 86 SER B C 1
ATOM 2008 O O . SER B 1 86 ? 12.922 15.477 3.307 1 96.38 86 SER B O 1
ATOM 2010 N N . GLY B 1 87 ? 10.914 14.891 2.658 1 97.94 87 GLY B N 1
ATOM 2011 C CA . GLY B 1 87 ? 10.344 16.219 2.863 1 97.94 87 GLY B CA 1
ATOM 2012 C C . GLY B 1 87 ? 10.852 17.25 1.876 1 97.94 87 GLY B C 1
ATOM 2013 O O . GLY B 1 87 ? 10.773 18.453 2.131 1 97.94 87 GLY B O 1
ATOM 2014 N N . SER B 1 88 ? 11.422 16.703 0.803 1 97.56 88 SER B N 1
ATOM 2015 C CA . SER B 1 88 ? 12.016 17.609 -0.167 1 97.56 88 SER B CA 1
ATOM 2016 C C . SER B 1 88 ? 11.852 17.094 -1.59 1 97.56 88 SER B C 1
ATOM 2018 O O . SER B 1 88 ? 12.641 17.438 -2.477 1 97.56 88 SER B O 1
ATOM 2020 N N . THR B 1 89 ? 10.898 16.203 -1.815 1 97.25 89 THR B N 1
ATOM 2021 C CA . THR B 1 89 ? 10.68 15.656 -3.152 1 97.25 89 THR B CA 1
ATOM 2022 C C . THR B 1 89 ? 10.422 16.781 -4.152 1 97.25 89 THR B C 1
ATOM 2024 O O . THR B 1 89 ? 9.438 17.5 -4.043 1 97.25 89 THR B O 1
ATOM 2027 N N . GLU B 1 90 ? 11.188 16.859 -5.191 1 96.88 90 GLU B N 1
ATOM 2028 C CA . GLU B 1 90 ? 11.211 18 -6.094 1 96.88 90 GLU B CA 1
ATOM 2029 C C . GLU B 1 90 ? 9.891 18.141 -6.84 1 96.88 90 GLU B C 1
ATOM 2031 O O . GLU B 1 90 ? 9.438 19.266 -7.109 1 96.88 90 GLU B O 1
ATOM 2036 N N . THR B 1 91 ? 9.273 17.062 -7.195 1 96.94 91 THR B N 1
ATOM 2037 C CA . THR B 1 91 ? 8.047 17.094 -7.98 1 96.94 91 THR B CA 1
ATOM 2038 C C . THR B 1 91 ? 6.859 17.5 -7.105 1 96.94 91 THR B C 1
ATOM 2040 O O . THR B 1 91 ? 5.801 17.859 -7.621 1 96.94 91 THR B O 1
ATOM 2043 N N . LEU B 1 92 ? 7.055 17.453 -5.781 1 98.25 92 LEU B N 1
ATOM 2044 C CA . LEU B 1 92 ? 5.949 17.734 -4.867 1 98.25 92 LEU B CA 1
ATOM 2045 C C . LEU B 1 92 ? 6.059 19.141 -4.293 1 98.25 92 LEU B C 1
ATOM 2047 O O . LEU B 1 92 ? 5.047 19.734 -3.902 1 98.25 92 LEU B O 1
ATOM 2051 N N . MET B 1 93 ? 7.242 19.688 -4.305 1 98.5 93 MET B N 1
ATOM 2052 C CA . MET B 1 93 ? 7.496 20.984 -3.682 1 98.5 93 MET B CA 1
ATOM 2053 C C . MET B 1 93 ? 6.621 22.078 -4.297 1 98.5 93 MET B C 1
ATOM 2055 O O . MET B 1 93 ? 6 22.859 -3.578 1 98.5 93 MET B O 1
ATOM 2059 N N . PRO B 1 94 ? 6.527 22.141 -5.66 1 98.5 94 PRO B N 1
ATOM 2060 C CA . PRO B 1 94 ? 5.672 23.172 -6.25 1 98.5 94 PRO B CA 1
ATOM 2061 C C . PRO B 1 94 ? 4.211 23.031 -5.828 1 98.5 94 PRO B C 1
ATOM 2063 O O . PRO B 1 94 ? 3.506 24.047 -5.703 1 98.5 94 PRO B O 1
ATOM 2066 N N . LEU B 1 95 ? 3.744 21.828 -5.605 1 98.69 95 LEU B N 1
ATOM 2067 C CA . LEU B 1 95 ? 2.367 21.594 -5.184 1 98.69 95 LEU B CA 1
ATOM 2068 C C . LEU B 1 95 ? 2.141 22.094 -3.764 1 98.69 95 LEU B C 1
ATOM 2070 O O . LEU B 1 95 ? 1.103 22.688 -3.469 1 98.69 95 LEU B O 1
ATOM 2074 N N . VAL B 1 96 ? 3.104 21.844 -2.906 1 98.81 96 VAL B N 1
ATOM 2075 C CA . VAL B 1 96 ? 3.031 22.312 -1.526 1 98.81 96 VAL B CA 1
ATOM 2076 C C . VAL B 1 96 ? 2.994 23.844 -1.502 1 98.81 96 VAL B C 1
ATOM 2078 O O . VAL B 1 96 ? 2.154 24.438 -0.824 1 98.81 96 VAL B O 1
ATOM 2081 N N . ARG B 1 97 ? 3.867 24.453 -2.254 1 98.81 97 ARG B N 1
ATOM 2082 C CA . ARG B 1 97 ? 3.91 25.906 -2.33 1 98.81 97 ARG B CA 1
ATOM 2083 C C . ARG B 1 97 ? 2.594 26.469 -2.857 1 98.81 97 ARG B C 1
ATOM 2085 O O . ARG B 1 97 ? 2.078 27.453 -2.33 1 98.81 97 ARG B O 1
ATOM 2092 N N . LYS B 1 98 ? 2.102 25.844 -3.914 1 98.69 98 LYS B N 1
ATOM 2093 C CA . LYS B 1 98 ? 0.845 26.297 -4.504 1 98.69 98 LYS B CA 1
ATOM 2094 C C . LYS B 1 98 ? -0.303 26.188 -3.504 1 98.69 98 LYS B C 1
ATOM 2096 O O . LYS B 1 98 ? -1.122 27.094 -3.387 1 98.69 98 LYS B O 1
ATOM 2101 N N . ALA B 1 99 ? -0.397 25.062 -2.789 1 98.81 99 ALA B N 1
ATOM 2102 C CA . ALA B 1 99 ? -1.44 24.891 -1.783 1 98.81 99 ALA B CA 1
ATOM 2103 C C . ALA B 1 99 ? -1.399 26 -0.747 1 98.81 99 ALA B C 1
ATOM 2105 O O . ALA B 1 99 ? -2.434 26.578 -0.409 1 98.81 99 ALA B O 1
ATOM 2106 N N . LYS B 1 100 ? -0.228 26.328 -0.315 1 98.69 100 LYS B N 1
ATOM 2107 C CA . LYS B 1 100 ? -0.059 27.391 0.669 1 98.69 100 LYS B CA 1
ATOM 2108 C C . LYS B 1 100 ? -0.477 28.75 0.096 1 98.69 100 LYS B C 1
ATOM 2110 O O . LYS B 1 100 ? -1.156 29.531 0.766 1 98.69 100 LYS B O 1
ATOM 2115 N N . SER B 1 101 ? -0.057 28.953 -1.104 1 98.56 101 SER B N 1
ATOM 2116 C CA . SER B 1 101 ? -0.357 30.234 -1.733 1 98.56 101 SER B CA 1
ATOM 2117 C C . SER B 1 101 ? -1.86 30.422 -1.907 1 98.56 101 SER B C 1
ATOM 2119 O O . SER B 1 101 ? -2.344 31.562 -1.965 1 98.56 101 SER B O 1
ATOM 2121 N N . GLN B 1 102 ? -2.627 29.359 -1.999 1 98.69 102 GLN B N 1
ATOM 2122 C CA . GLN B 1 102 ? -4.074 29.406 -2.193 1 98.69 102 GLN B CA 1
ATOM 2123 C C . GLN B 1 102 ? -4.805 29.453 -0.856 1 98.69 102 GLN B C 1
ATOM 2125 O O . GLN B 1 102 ? -6.039 29.438 -0.817 1 98.69 102 GLN B O 1
ATOM 2130 N N . GLY B 1 103 ? -4.031 29.391 0.25 1 98.62 103 GLY B N 1
ATOM 2131 C CA . GLY B 1 103 ? -4.625 29.531 1.569 1 98.62 103 GLY B CA 1
ATOM 2132 C C . GLY B 1 103 ? -5.035 28.203 2.182 1 98.62 103 GLY B C 1
ATOM 2133 O O . GLY B 1 103 ? -5.711 28.188 3.213 1 98.62 103 GLY B O 1
ATOM 2134 N N . ALA B 1 104 ? -4.668 27.125 1.582 1 98.88 104 ALA B N 1
ATOM 2135 C CA . ALA B 1 104 ? -4.953 25.797 2.141 1 98.88 104 ALA B CA 1
ATOM 2136 C C . ALA B 1 104 ? -3.984 25.469 3.271 1 98.88 104 ALA B C 1
ATOM 2138 O O . ALA B 1 104 ? -2.902 26.047 3.365 1 98.88 104 ALA B O 1
ATOM 2139 N N . LYS B 1 105 ? -4.383 24.609 4.172 1 98.94 105 LYS B N 1
ATOM 2140 C CA . LYS B 1 105 ? -3.475 24.031 5.16 1 98.94 105 LYS B CA 1
ATOM 2141 C C . LYS B 1 105 ? -2.717 22.844 4.582 1 98.94 105 LYS B C 1
ATOM 2143 O O . LYS B 1 105 ? -3.203 22.172 3.662 1 98.94 105 LYS B O 1
ATOM 2148 N N . VAL B 1 106 ? -1.569 22.625 5.121 1 98.94 106 VAL B N 1
ATOM 2149 C CA . VAL B 1 106 ? -0.722 21.547 4.605 1 98.94 106 VAL B CA 1
ATOM 2150 C C . VAL B 1 106 ? -0.238 20.672 5.762 1 98.94 106 VAL B C 1
ATOM 2152 O O . VAL B 1 106 ? 0.25 21.188 6.773 1 98.94 106 VAL B O 1
ATOM 2155 N N . ILE B 1 107 ? -0.417 19.375 5.637 1 99 107 ILE B N 1
ATOM 2156 C CA . ILE B 1 107 ? 0.233 18.375 6.48 1 99 107 ILE B CA 1
ATOM 2157 C C . ILE B 1 107 ? 1.337 17.688 5.695 1 99 107 ILE B C 1
ATOM 2159 O O . ILE B 1 107 ? 1.114 17.234 4.566 1 99 107 ILE B O 1
ATOM 2163 N N . VAL B 1 108 ? 2.5 17.625 6.254 1 98.94 108 VAL B N 1
ATOM 2164 C CA . VAL B 1 108 ? 3.6 16.859 5.684 1 98.94 108 VAL B CA 1
ATOM 2165 C C . VAL B 1 108 ? 3.889 15.641 6.562 1 98.94 108 VAL B C 1
ATOM 2167 O O . VAL B 1 108 ? 4.227 15.789 7.738 1 98.94 108 VAL B O 1
ATOM 2170 N N . ILE B 1 109 ? 3.693 14.469 6.031 1 98.94 109 ILE B N 1
ATOM 2171 C CA . ILE B 1 109 ? 4.09 13.227 6.684 1 98.94 109 ILE B CA 1
ATOM 2172 C C . ILE B 1 109 ? 5.434 12.758 6.133 1 98.94 109 ILE B C 1
ATOM 2174 O O . ILE B 1 109 ? 5.566 12.516 4.93 1 98.94 109 ILE B O 1
ATOM 2178 N N . SER B 1 110 ? 6.422 12.672 7.039 1 98.62 110 SER B N 1
ATOM 2179 C CA . SER B 1 110 ? 7.797 12.516 6.582 1 98.62 110 SER B CA 1
ATOM 2180 C C . SER B 1 110 ? 8.633 11.75 7.598 1 98.62 110 SER B C 1
ATOM 2182 O O . SER B 1 110 ? 8.172 11.461 8.703 1 98.62 110 SER B O 1
ATOM 2184 N N . MET B 1 111 ? 9.883 11.367 7.125 1 97.5 111 MET B N 1
ATOM 2185 C CA . MET B 1 111 ? 10.891 10.836 8.039 1 97.5 111 MET B CA 1
ATOM 2186 C C . MET B 1 111 ? 11.516 11.961 8.859 1 97.5 111 MET B C 1
ATOM 2188 O O . MET B 1 111 ? 12.141 11.703 9.891 1 97.5 111 MET B O 1
ATOM 2192 N N . LYS B 1 112 ? 11.312 13.164 8.336 1 95.75 112 LYS B N 1
ATOM 2193 C CA . LYS B 1 112 ? 12.07 14.297 8.859 1 95.75 112 LYS B CA 1
ATOM 2194 C C . LYS B 1 112 ? 11.141 15.328 9.5 1 95.75 112 LYS B C 1
ATOM 2196 O O . LYS B 1 112 ? 10.141 15.734 8.898 1 95.75 112 LYS B O 1
ATOM 2201 N N . ALA B 1 113 ? 11.547 15.773 10.688 1 97 113 ALA B N 1
ATOM 2202 C CA . ALA B 1 113 ? 10.805 16.859 11.336 1 97 113 ALA B CA 1
ATOM 2203 C C . ALA B 1 113 ? 11.148 18.203 10.703 1 97 113 ALA B C 1
ATOM 2205 O O . ALA B 1 113 ? 10.344 19.141 10.758 1 97 113 ALA B O 1
ATOM 2206 N N . GLN B 1 114 ? 12.375 18.297 10.188 1 97.56 114 GLN B N 1
ATOM 2207 C CA . GLN B 1 114 ? 12.828 19.5 9.508 1 97.56 114 GLN B CA 1
ATOM 2208 C C . GLN B 1 114 ? 13.18 19.203 8.047 1 97.56 114 GLN B C 1
ATOM 2210 O O . GLN B 1 114 ? 13.93 18.266 7.762 1 97.56 114 GLN B O 1
ATOM 2215 N N . SER B 1 115 ? 12.703 19.922 7.184 1 98.06 115 SER B N 1
ATOM 2216 C CA . SER B 1 115 ? 12.891 19.828 5.742 1 98.06 115 SER B CA 1
ATOM 2217 C C . SER B 1 115 ? 12.289 21.031 5.02 1 98.06 115 SER B C 1
ATOM 2219 O O . SER B 1 115 ? 11.562 21.812 5.625 1 98.06 115 SER B O 1
ATOM 2221 N N . PRO B 1 116 ? 12.531 21.188 3.754 1 98.56 116 PRO B N 1
ATOM 2222 C CA . PRO B 1 116 ? 11.914 22.281 2.996 1 98.56 116 PRO B CA 1
ATOM 2223 C C . PRO B 1 116 ? 10.391 22.219 3.014 1 98.56 116 PRO B C 1
ATOM 2225 O O . PRO B 1 116 ? 9.727 23.25 3.168 1 98.56 116 PRO B O 1
ATOM 2228 N N . MET B 1 117 ? 9.766 21.078 2.939 1 98.69 117 MET B N 1
ATOM 2229 C CA . MET B 1 117 ? 8.312 20.969 3.006 1 98.69 117 MET B CA 1
ATOM 2230 C C . MET B 1 117 ? 7.805 21.281 4.41 1 98.69 117 MET B C 1
ATOM 2232 O O . MET B 1 117 ? 6.754 21.906 4.57 1 98.69 117 MET B O 1
ATOM 2236 N N . ALA B 1 118 ? 8.586 20.781 5.375 1 98.56 118 ALA B N 1
ATOM 2237 C CA . ALA B 1 118 ? 8.195 21 6.766 1 98.56 118 ALA B CA 1
ATOM 2238 C C . ALA B 1 118 ? 8.102 22.484 7.082 1 98.56 118 ALA B C 1
ATOM 2240 O O . ALA B 1 118 ? 7.242 22.906 7.863 1 98.56 118 ALA B O 1
ATOM 2241 N N . GLU B 1 119 ? 8.953 23.266 6.473 1 98.62 119 GLU B N 1
ATOM 2242 C CA . GLU B 1 119 ? 8.977 24.703 6.711 1 98.62 119 GLU B CA 1
ATOM 2243 C C . GLU B 1 119 ? 7.672 25.359 6.262 1 98.62 119 GLU B C 1
ATOM 2245 O O . GLU B 1 119 ? 7.281 26.406 6.797 1 98.62 119 GLU B O 1
ATOM 2250 N N . LEU B 1 120 ? 6.992 24.75 5.375 1 98.75 120 LEU B N 1
ATOM 2251 C CA . LEU B 1 120 ? 5.773 25.328 4.816 1 98.75 120 LEU B CA 1
ATOM 2252 C C . LEU B 1 120 ? 4.539 24.703 5.457 1 98.75 120 LEU B C 1
ATOM 2254 O O . LEU B 1 120 ? 3.426 25.219 5.297 1 98.75 120 LEU B O 1
ATOM 2258 N N . ALA B 1 121 ? 4.715 23.672 6.199 1 98.88 121 ALA B N 1
ATOM 2259 C CA . ALA B 1 121 ? 3.602 22.859 6.676 1 98.88 121 ALA B CA 1
ATOM 2260 C C . ALA B 1 121 ? 2.914 23.516 7.871 1 98.88 121 ALA B C 1
ATOM 2262 O O . ALA B 1 121 ? 3.559 24.203 8.656 1 98.88 121 ALA B O 1
ATOM 2263 N N . ASP B 1 122 ? 1.649 23.281 7.992 1 98.94 122 ASP B N 1
ATOM 2264 C CA . ASP B 1 122 ? 0.916 23.625 9.211 1 98.94 122 ASP B CA 1
ATOM 2265 C C . ASP B 1 122 ? 1.065 22.547 10.266 1 98.94 122 ASP B C 1
ATOM 2267 O O . ASP B 1 122 ? 0.965 22.812 11.469 1 98.94 122 ASP B O 1
ATOM 2271 N N . LEU B 1 123 ? 1.294 21.312 9.875 1 98.94 123 LEU B N 1
ATOM 2272 C CA . LEU B 1 123 ? 1.598 20.172 10.727 1 98.94 123 LEU B CA 1
ATOM 2273 C C . LEU B 1 123 ? 2.621 19.266 10.062 1 98.94 123 LEU B C 1
ATOM 2275 O O . LEU B 1 123 ? 2.49 18.922 8.883 1 98.94 123 LEU B O 1
ATOM 2279 N N . VAL B 1 124 ? 3.633 18.984 10.734 1 98.81 124 VAL B N 1
ATOM 2280 C CA . VAL B 1 124 ? 4.578 17.938 10.336 1 98.81 124 VAL B CA 1
ATOM 2281 C C . VAL B 1 124 ? 4.371 16.703 11.195 1 98.81 124 VAL B C 1
ATOM 2283 O O . VAL B 1 124 ? 4.238 16.797 12.414 1 98.81 124 VAL B O 1
ATOM 2286 N N . VAL B 1 125 ? 4.25 15.57 10.57 1 98.75 125 VAL B N 1
ATOM 2287 C CA . VAL B 1 125 ? 4.172 14.273 11.234 1 98.75 125 VAL B CA 1
ATOM 2288 C C . VAL B 1 125 ? 5.441 13.477 10.961 1 98.75 125 VAL B C 1
ATOM 2290 O O . VAL B 1 125 ? 5.539 12.789 9.938 1 98.75 125 VAL B O 1
ATOM 2293 N N . PRO B 1 126 ? 6.359 13.578 11.844 1 98.38 126 PRO B N 1
ATOM 2294 C CA . PRO B 1 126 ? 7.605 12.836 11.656 1 98.38 126 PRO B CA 1
ATOM 2295 C C . PRO B 1 126 ? 7.488 11.367 12.07 1 98.38 126 PRO B C 1
ATOM 2297 O O . PRO B 1 126 ? 7.664 11.047 13.25 1 98.38 126 PRO B O 1
ATOM 2300 N N . ILE B 1 127 ? 7.316 10.5 11.102 1 98.56 127 ILE B N 1
ATOM 2301 C CA . ILE B 1 127 ? 7.254 9.07 11.359 1 98.56 127 ILE B CA 1
ATOM 2302 C C . ILE B 1 127 ? 8.609 8.57 11.852 1 98.56 127 ILE B C 1
ATOM 2304 O O . ILE B 1 127 ? 9.641 8.844 11.227 1 98.56 127 ILE B O 1
ATOM 2308 N N . GLY B 1 128 ? 8.656 7.855 12.953 1 97.56 128 GLY B N 1
ATOM 2309 C CA . GLY B 1 128 ? 9.898 7.328 13.484 1 97.56 128 GLY B CA 1
ATOM 2310 C C . GLY B 1 128 ? 10.75 8.383 14.172 1 97.56 128 GLY B C 1
ATOM 2311 O O . GLY B 1 128 ? 11.898 8.125 14.531 1 97.56 128 GLY B O 1
ATOM 2312 N N . GLY B 1 129 ? 10.359 9.68 14.328 1 90.38 129 GLY B N 1
ATOM 2313 C CA . GLY B 1 129 ? 11.117 10.859 14.68 1 90.38 129 GLY B CA 1
ATOM 2314 C C . GLY B 1 129 ? 11.812 10.75 16.031 1 90.38 129 GLY B C 1
ATOM 2315 O O . GLY B 1 129 ? 12.773 11.461 16.297 1 90.38 129 GLY B O 1
ATOM 2316 N N . ASN B 1 130 ? 11.547 9.859 16.797 1 84.5 130 ASN B N 1
ATOM 2317 C CA . ASN B 1 130 ? 12.18 9.695 18.094 1 84.5 130 ASN B CA 1
ATOM 2318 C C . ASN B 1 130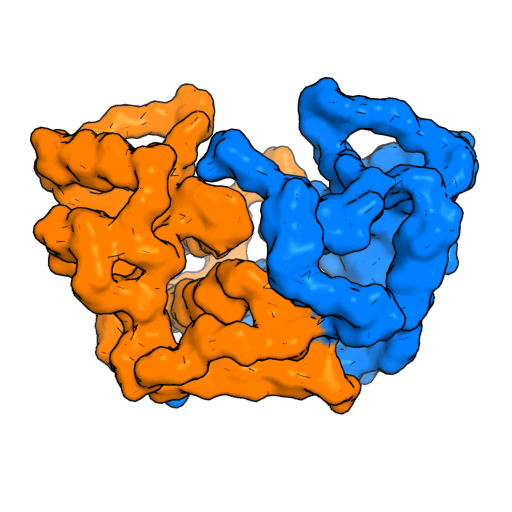 ? 13.367 8.742 18.031 1 84.5 130 ASN B C 1
ATOM 2320 O O . ASN B 1 130 ? 14.07 8.539 19.016 1 84.5 130 ASN B O 1
ATOM 2324 N N . ASP B 1 131 ? 13.594 8.195 16.906 1 90.62 131 ASP B N 1
ATOM 2325 C CA . ASP B 1 131 ? 14.688 7.246 16.703 1 90.62 131 ASP B CA 1
ATOM 2326 C C . ASP B 1 131 ? 15.555 7.66 15.516 1 90.62 131 ASP B C 1
ATOM 2328 O O . ASP B 1 131 ? 15.156 7.512 14.359 1 90.62 131 ASP B O 1
ATOM 2332 N N . ALA B 1 132 ? 16.812 8.062 15.797 1 90.12 132 ALA B N 1
ATOM 2333 C CA . ALA B 1 132 ? 17.734 8.516 14.758 1 90.12 132 ALA B CA 1
ATOM 2334 C C . ALA B 1 132 ? 18.094 7.375 13.812 1 90.12 132 ALA B C 1
ATOM 2336 O O . ALA B 1 132 ? 18.625 7.609 12.719 1 90.12 132 ALA B O 1
ATOM 2337 N N . HIS B 1 133 ? 17.766 6.18 14.203 1 93.25 133 HIS B N 1
ATOM 2338 C CA . HIS B 1 133 ? 18.141 5.02 13.406 1 93.25 133 HIS B CA 1
ATOM 2339 C C . HIS B 1 133 ? 16.922 4.332 12.805 1 93.25 133 HIS B C 1
ATOM 2341 O O . HIS B 1 133 ? 17.016 3.213 12.297 1 93.25 133 HIS B O 1
ATOM 2347 N N . ALA B 1 134 ? 15.852 4.992 12.828 1 95 134 ALA B N 1
ATOM 2348 C CA . ALA B 1 134 ? 14.586 4.398 12.406 1 95 134 ALA B CA 1
ATOM 2349 C C . ALA B 1 134 ? 14.648 3.945 10.953 1 95 134 ALA B C 1
ATOM 2351 O O . ALA B 1 134 ? 14.031 2.947 10.578 1 95 134 ALA B O 1
ATOM 2352 N N . PHE B 1 135 ? 15.453 4.668 10.195 1 96.69 135 PHE B N 1
ATOM 2353 C CA . PHE B 1 135 ? 15.422 4.422 8.758 1 96.69 135 PHE B CA 1
ATOM 2354 C C . PHE B 1 135 ? 16.812 4.051 8.242 1 96.69 135 PHE B C 1
ATOM 2356 O O . PHE B 1 135 ? 17.125 4.277 7.07 1 96.69 135 PHE B O 1
ATOM 2363 N N . ASP B 1 136 ? 17.609 3.508 9.156 1 95.31 136 ASP B N 1
ATOM 2364 C CA . ASP B 1 136 ? 18.906 2.975 8.734 1 95.31 136 ASP B CA 1
ATOM 2365 C C . ASP B 1 136 ? 18.734 1.874 7.688 1 95.31 136 ASP B C 1
ATOM 2367 O O . ASP B 1 136 ? 17.734 1.153 7.703 1 95.31 136 ASP B O 1
ATOM 2371 N N . LYS B 1 137 ? 19.859 1.789 6.867 1 94.94 137 LYS B N 1
ATOM 2372 C CA . LYS B 1 137 ? 19.844 0.728 5.863 1 94.94 137 LYS B CA 1
ATOM 2373 C C . LYS B 1 137 ? 19.578 -0.631 6.504 1 94.94 137 LYS B C 1
ATOM 2375 O O . LYS B 1 137 ? 20.203 -0.979 7.512 1 94.94 137 LYS B O 1
ATOM 2380 N N . THR B 1 138 ? 18.609 -1.287 5.957 1 95.88 138 THR B N 1
ATOM 2381 C CA . THR B 1 138 ? 18.219 -2.607 6.438 1 95.88 138 THR B CA 1
ATOM 2382 C C . THR B 1 138 ? 18.156 -3.607 5.285 1 95.88 138 THR B C 1
ATOM 2384 O O . THR B 1 138 ? 17.375 -3.449 4.355 1 95.88 138 THR B O 1
ATOM 2387 N N . HIS B 1 139 ? 19.016 -4.645 5.348 1 95.94 139 HIS B N 1
ATOM 2388 C CA . HIS B 1 139 ? 19.016 -5.664 4.305 1 95.94 139 HIS B CA 1
ATOM 2389 C C . HIS B 1 139 ? 17.641 -6.324 4.191 1 95.94 139 HIS B C 1
ATOM 2391 O O . HIS B 1 139 ? 17.078 -6.77 5.195 1 95.94 139 HIS B O 1
ATOM 2397 N N . GLY B 1 140 ? 17.062 -6.32 3.041 1 97.12 140 GLY B N 1
ATOM 2398 C CA . GLY B 1 140 ? 15.742 -6.895 2.805 1 97.12 140 GLY B CA 1
ATOM 2399 C C . GLY B 1 140 ? 14.648 -5.852 2.699 1 97.12 140 GLY B C 1
ATOM 2400 O O . GLY B 1 140 ? 13.531 -6.156 2.264 1 97.12 140 GLY B O 1
ATOM 2401 N N . MET B 1 141 ? 14.906 -4.641 3.139 1 97.94 141 MET B N 1
ATOM 2402 C CA . MET B 1 141 ? 13.953 -3.537 3.039 1 97.94 141 MET B CA 1
ATOM 2403 C C . MET B 1 141 ? 14.57 -2.346 2.316 1 97.94 141 MET B C 1
ATOM 2405 O O . MET B 1 141 ? 14.938 -1.354 2.947 1 97.94 141 MET B O 1
ATOM 2409 N N . PRO B 1 142 ? 14.547 -2.436 1.037 1 95.88 142 PRO B N 1
ATOM 2410 C CA . PRO B 1 142 ? 15.305 -1.471 0.235 1 95.88 142 PRO B CA 1
ATOM 2411 C C . PRO B 1 142 ? 14.625 -0.105 0.163 1 95.88 142 PRO B C 1
ATOM 2413 O O . PRO B 1 142 ? 13.406 -0.013 0.271 1 95.88 142 PRO B O 1
ATOM 2416 N N . MET B 1 143 ? 15.5 0.946 0.004 1 93.31 143 MET B N 1
ATOM 2417 C CA . MET B 1 143 ? 15.062 2.287 -0.375 1 93.31 143 MET B CA 1
ATOM 2418 C C . MET B 1 143 ? 14.039 2.828 0.618 1 93.31 143 MET B C 1
ATOM 2420 O O . MET B 1 143 ? 14.32 2.926 1.814 1 93.31 143 MET B O 1
ATOM 2424 N N . GLY B 1 144 ? 12.898 3.174 0.214 1 95.81 144 GLY B N 1
ATOM 2425 C CA . GLY B 1 144 ? 11.93 3.861 1.05 1 95.81 144 GLY B CA 1
ATOM 2426 C C . GLY B 1 144 ? 10.953 2.92 1.727 1 95.81 144 GLY B C 1
ATOM 2427 O O . GLY B 1 144 ? 9.961 3.359 2.309 1 95.81 144 GLY B O 1
ATOM 2428 N N . THR B 1 145 ? 11.297 1.605 1.761 1 98.31 145 THR B N 1
ATOM 2429 C CA . THR B 1 145 ? 10.359 0.577 2.191 1 98.31 145 THR B CA 1
ATOM 2430 C C . THR B 1 145 ? 9.938 0.803 3.641 1 98.31 145 THR B C 1
ATOM 2432 O O . THR B 1 145 ? 8.742 0.77 3.957 1 98.31 145 THR B O 1
ATOM 2435 N N . ILE B 1 146 ? 10.93 1.094 4.492 1 98.56 146 ILE B N 1
ATOM 2436 C CA . ILE B 1 146 ? 10.641 1.234 5.914 1 98.56 146 ILE B CA 1
ATOM 2437 C C . ILE B 1 146 ? 9.695 2.414 6.133 1 98.56 146 ILE B C 1
ATOM 2439 O O . ILE B 1 146 ? 8.695 2.295 6.844 1 98.56 146 ILE B O 1
ATOM 2443 N N . PHE B 1 147 ? 9.922 3.568 5.469 1 98.62 147 PHE B N 1
ATOM 2444 C CA . PHE B 1 147 ? 9.094 4.758 5.613 1 98.62 147 PHE B CA 1
ATOM 2445 C C . PHE B 1 147 ? 7.691 4.512 5.062 1 98.62 147 PHE B C 1
ATOM 2447 O O . PHE B 1 147 ? 6.695 4.789 5.738 1 98.62 147 PHE B O 1
ATOM 2454 N N . GLU B 1 148 ? 7.582 3.975 3.859 1 98.81 148 GLU B N 1
ATOM 2455 C CA . GLU B 1 148 ? 6.305 3.768 3.186 1 98.81 148 GLU B CA 1
ATOM 2456 C C . GLU B 1 148 ? 5.398 2.838 3.99 1 98.81 148 GLU B C 1
ATOM 2458 O O . GLU B 1 148 ? 4.238 3.16 4.246 1 98.81 148 GLU B O 1
ATOM 2463 N N . LEU B 1 149 ? 5.949 1.718 4.457 1 98.75 149 LEU B N 1
ATOM 2464 C CA . LEU B 1 149 ? 5.133 0.729 5.152 1 98.75 149 LEU B CA 1
ATOM 2465 C C . LEU B 1 149 ? 4.781 1.208 6.559 1 98.75 149 LEU B C 1
ATOM 2467 O O . LEU B 1 149 ? 3.678 0.96 7.043 1 98.75 149 LEU B O 1
ATOM 2471 N N . SER B 1 150 ? 5.715 1.888 7.238 1 98.62 150 SER B N 1
ATOM 2472 C CA . SER B 1 150 ? 5.402 2.424 8.562 1 98.62 150 SER B CA 1
ATOM 2473 C C . SER B 1 150 ? 4.332 3.508 8.477 1 98.62 150 SER B C 1
ATOM 2475 O O . SER B 1 150 ? 3.438 3.568 9.32 1 98.62 150 SER B O 1
ATOM 2477 N N . THR B 1 151 ? 4.453 4.348 7.449 1 98.88 151 THR B N 1
ATOM 2478 C CA . THR B 1 151 ? 3.451 5.391 7.246 1 98.88 151 THR B CA 1
ATOM 2479 C C . THR B 1 151 ? 2.084 4.781 6.957 1 98.88 151 THR B C 1
ATOM 2481 O O . THR B 1 151 ? 1.072 5.223 7.508 1 98.88 151 THR B O 1
ATOM 2484 N N . LEU B 1 152 ? 2.105 3.73 6.129 1 98.94 152 LEU B N 1
ATOM 2485 C CA . LEU B 1 152 ? 0.848 3.051 5.84 1 98.94 152 LEU B CA 1
ATOM 2486 C C . LEU B 1 152 ? 0.23 2.486 7.113 1 98.94 152 LEU B C 1
ATOM 2488 O O . LEU B 1 152 ? -0.968 2.65 7.355 1 98.94 152 LEU B O 1
ATOM 2492 N N . TRP B 1 153 ? 1.025 1.817 7.898 1 98.5 153 TRP B N 1
ATOM 2493 C CA . TRP B 1 153 ? 0.533 1.261 9.156 1 98.5 153 TRP B CA 1
ATOM 2494 C C . TRP B 1 153 ? -0.025 2.357 10.055 1 98.5 153 TRP B C 1
ATOM 2496 O O . TRP B 1 153 ? -1.097 2.201 10.641 1 98.5 153 TRP B O 1
ATOM 2506 N N . PHE B 1 154 ? 0.695 3.441 10.211 1 98.75 154 PHE B N 1
ATOM 2507 C CA . PHE B 1 154 ? 0.26 4.578 11.008 1 98.75 154 PHE B CA 1
ATOM 2508 C C . PHE B 1 154 ? -1.095 5.09 10.539 1 98.75 154 PHE B C 1
ATOM 2510 O O . PHE B 1 154 ? -1.998 5.312 11.344 1 98.75 154 PHE B O 1
ATOM 2517 N N . LEU B 1 155 ? -1.229 5.254 9.242 1 98.94 155 LEU B N 1
ATOM 2518 C CA . LEU B 1 155 ? -2.449 5.82 8.68 1 98.94 155 LEU B CA 1
ATOM 2519 C C . LEU B 1 155 ? -3.605 4.832 8.781 1 98.94 155 LEU B C 1
ATOM 2521 O O . LEU B 1 155 ? -4.758 5.234 8.961 1 98.94 155 LEU B O 1
ATOM 2525 N N . GLU B 1 156 ? -3.301 3.49 8.648 1 98.88 156 GLU B N 1
ATOM 2526 C CA . GLU B 1 156 ? -4.352 2.492 8.82 1 98.88 156 GLU B CA 1
ATOM 2527 C C . GLU B 1 156 ? -4.879 2.49 10.25 1 98.88 156 GLU B C 1
ATOM 2529 O O . GLU B 1 156 ? -6.074 2.297 10.477 1 98.88 156 GLU B O 1
ATOM 2534 N N . ALA B 1 157 ? -4 2.656 11.195 1 98.81 157 ALA B N 1
ATOM 2535 C CA . ALA B 1 157 ? -4.434 2.797 12.586 1 98.81 157 ALA B CA 1
ATOM 2536 C C . ALA B 1 157 ? -5.25 4.07 12.781 1 98.81 157 ALA B C 1
ATOM 2538 O O . ALA B 1 157 ? -6.203 4.094 13.562 1 98.81 157 ALA B O 1
ATOM 2539 N N . THR B 1 158 ? -4.855 5.184 12.125 1 98.88 158 THR B N 1
ATOM 2540 C CA . THR B 1 158 ? -5.609 6.434 12.148 1 98.88 158 THR B CA 1
ATOM 2541 C C . THR B 1 158 ? -7.02 6.223 11.609 1 98.88 158 THR B C 1
ATOM 2543 O O . THR B 1 158 ? -7.984 6.75 12.172 1 98.88 158 THR B O 1
ATOM 2546 N N . ILE B 1 159 ? -7.16 5.418 10.531 1 98.81 159 ILE B N 1
ATOM 2547 C CA . ILE B 1 159 ? -8.461 5.082 9.977 1 98.81 159 ILE B CA 1
ATOM 2548 C C . ILE B 1 159 ? -9.273 4.293 11 1 98.81 159 ILE B C 1
ATOM 2550 O O . ILE B 1 159 ? -10.477 4.523 11.156 1 98.81 159 ILE B O 1
ATOM 2554 N N . ALA B 1 160 ? -8.617 3.338 11.68 1 98.69 160 ALA B N 1
ATOM 2555 C CA . ALA B 1 160 ? -9.297 2.574 12.719 1 98.69 160 ALA B CA 1
ATOM 2556 C C . ALA B 1 160 ? -9.875 3.5 13.789 1 98.69 160 ALA B C 1
ATOM 2558 O O . ALA B 1 160 ? -11.016 3.316 14.227 1 98.69 160 ALA B O 1
ATOM 2559 N N . LYS B 1 161 ? -9.102 4.426 14.188 1 98.62 161 LYS B N 1
ATOM 2560 C CA . LYS B 1 161 ? -9.547 5.406 15.172 1 98.62 161 LYS B CA 1
ATOM 2561 C C . LYS B 1 161 ? -10.727 6.215 14.641 1 98.62 161 LYS B C 1
ATOM 2563 O O . LYS B 1 161 ? -11.711 6.434 15.352 1 98.62 161 LYS B O 1
ATOM 2568 N N . LEU B 1 162 ? -10.594 6.711 13.422 1 98.75 162 LEU B N 1
ATOM 2569 C CA . LEU B 1 162 ? -11.664 7.461 12.773 1 98.75 162 LEU B CA 1
ATOM 2570 C C . LEU B 1 162 ? -12.977 6.684 12.812 1 98.75 162 LEU B C 1
ATOM 2572 O O . LEU B 1 162 ? -14.016 7.234 13.188 1 98.75 162 LEU B O 1
ATOM 2576 N N . ILE B 1 163 ? -12.906 5.414 12.445 1 98.19 163 ILE B N 1
ATOM 2577 C CA . ILE B 1 163 ? -14.078 4.543 12.406 1 98.19 163 ILE B CA 1
ATOM 2578 C C . ILE B 1 163 ? -14.672 4.414 13.805 1 98.19 163 ILE B C 1
ATOM 2580 O O . ILE B 1 163 ? -15.891 4.523 13.984 1 98.19 163 ILE B O 1
ATOM 2584 N N . ASP B 1 164 ? -13.852 4.203 14.727 1 97.88 164 ASP B N 1
ATOM 2585 C CA . ASP B 1 164 ? -14.273 4.043 16.109 1 97.88 164 ASP B CA 1
ATOM 2586 C C . ASP B 1 164 ? -14.93 5.316 16.641 1 97.88 164 ASP B C 1
ATOM 2588 O O . ASP B 1 164 ? -16.047 5.277 17.172 1 97.88 164 ASP B O 1
ATOM 2592 N N . GLN B 1 165 ? -14.297 6.414 16.438 1 97.5 165 GLN B N 1
ATOM 2593 C CA . GLN B 1 165 ? -14.734 7.684 17 1 97.5 165 GLN B CA 1
ATOM 2594 C C . GLN B 1 165 ? -16.031 8.164 16.344 1 97.5 165 GLN B C 1
ATOM 2596 O O . GLN B 1 165 ? -16.875 8.766 17 1 97.5 165 GLN B O 1
ATOM 2601 N N . LYS B 1 166 ? -16.156 7.875 15.086 1 97.38 166 LYS B N 1
ATOM 2602 C CA . LYS B 1 166 ? -17.328 8.352 14.367 1 97.38 166 LYS B CA 1
ATOM 2603 C C . LYS B 1 166 ? -18.438 7.301 14.375 1 97.38 166 LYS B C 1
ATOM 2605 O O . LYS B 1 166 ? -19.547 7.551 13.883 1 97.38 166 LYS B O 1
ATOM 2610 N N . GLY B 1 167 ? -18.156 6.137 14.93 1 97.12 167 GLY B N 1
ATOM 2611 C CA . GLY B 1 167 ? -19.141 5.066 14.961 1 97.12 167 GLY B CA 1
ATOM 2612 C C . GLY B 1 167 ? -19.547 4.59 13.578 1 97.12 167 GLY B C 1
ATOM 2613 O O . GLY B 1 167 ? -20.719 4.316 13.328 1 97.12 167 GLY B O 1
ATOM 2614 N N . LEU B 1 168 ? -18.625 4.539 12.719 1 96.56 168 LEU B N 1
ATOM 2615 C CA . LEU B 1 168 ? -18.922 4.113 11.352 1 96.56 168 LEU B CA 1
ATOM 2616 C C . LEU B 1 168 ? -19.094 2.598 11.281 1 96.56 168 LEU B C 1
ATOM 2618 O O . LEU B 1 168 ? -18.422 1.86 12.008 1 96.56 168 LEU B O 1
ATOM 2622 N N . THR B 1 169 ? -20 2.119 10.43 1 94.62 169 THR B N 1
ATOM 2623 C CA . THR B 1 169 ? -20.188 0.697 10.172 1 94.62 169 THR B CA 1
ATOM 2624 C C . THR B 1 169 ? -19.703 0.322 8.781 1 94.62 169 THR B C 1
ATOM 2626 O O . THR B 1 169 ? -19.641 1.169 7.887 1 94.62 169 THR B O 1
ATOM 2629 N N . GLU B 1 170 ? -19.359 -0.938 8.656 1 93.69 170 GLU B N 1
ATOM 2630 C CA . GLU B 1 170 ? -18.953 -1.396 7.336 1 93.69 170 GLU B CA 1
ATOM 2631 C C . GLU B 1 170 ? -20.062 -1.207 6.312 1 93.69 170 GLU B C 1
ATOM 2633 O O . GLU B 1 170 ? -19.812 -0.883 5.152 1 93.69 170 GLU B O 1
ATOM 2638 N N . GLU B 1 171 ? -21.25 -1.415 6.758 1 93 171 GLU B N 1
ATOM 2639 C CA . GLU B 1 171 ? -22.406 -1.229 5.879 1 93 171 GLU B CA 1
ATOM 2640 C C . GLU B 1 171 ? -22.484 0.213 5.383 1 93 171 GLU B C 1
ATOM 2642 O O . GLU B 1 171 ? -22.719 0.455 4.195 1 93 171 GLU B O 1
ATOM 2647 N N . GLY B 1 172 ? -22.375 1.156 6.289 1 93.19 172 GLY B N 1
ATOM 2648 C CA . GLY B 1 172 ? -22.375 2.557 5.898 1 93.19 172 GLY B CA 1
ATOM 2649 C C . GLY B 1 172 ? -21.25 2.91 4.953 1 93.19 172 GLY B C 1
ATOM 2650 O O . GLY B 1 172 ? -21.453 3.65 3.986 1 93.19 172 GLY B O 1
ATOM 2651 N N . MET B 1 173 ? -20.094 2.41 5.191 1 94.94 173 MET B N 1
ATOM 2652 C CA . MET B 1 173 ? -18.938 2.684 4.352 1 94.94 173 MET B CA 1
ATOM 2653 C C . MET B 1 173 ? -19.109 2.051 2.973 1 94.94 173 MET B C 1
ATOM 2655 O O . MET B 1 173 ? -18.703 2.637 1.964 1 94.94 173 MET B O 1
ATOM 2659 N N . ARG B 1 174 ? -19.688 0.87 2.9 1 92.06 174 ARG B N 1
ATOM 2660 C CA . ARG B 1 174 ? -19.953 0.201 1.63 1 92.06 174 ARG B CA 1
ATOM 2661 C C . ARG B 1 174 ? -20.938 0.996 0.787 1 92.06 174 ARG B C 1
ATOM 2663 O O . ARG B 1 174 ? -20.859 0.998 -0.443 1 92.06 174 ARG B O 1
ATOM 2670 N N . ALA B 1 175 ? -21.797 1.663 1.477 1 92.38 175 ALA B N 1
ATOM 2671 C CA . ALA B 1 175 ? -22.812 2.459 0.78 1 92.38 175 ALA B CA 1
ATOM 2672 C C . ALA B 1 175 ? -22.172 3.609 0.011 1 92.38 175 ALA B C 1
ATOM 2674 O O . ALA B 1 175 ? -22.688 4.043 -1.02 1 92.38 175 ALA B O 1
ATOM 2675 N N . ILE B 1 176 ? -21.016 4.07 0.506 1 90.31 176 ILE B N 1
ATOM 2676 C CA . ILE B 1 176 ? -20.328 5.18 -0.144 1 90.31 176 ILE B CA 1
ATOM 2677 C C . ILE B 1 176 ? -19.234 4.633 -1.063 1 90.31 176 ILE B C 1
ATOM 2679 O O . ILE B 1 176 ? -18.688 5.371 -1.879 1 90.31 176 ILE B O 1
ATOM 2683 N N . HIS B 1 177 ? -18.953 3.354 -1.017 1 87.94 177 HIS B N 1
ATOM 2684 C CA . HIS B 1 177 ? -17.938 2.695 -1.825 1 87.94 177 HIS B CA 1
ATOM 2685 C C . HIS B 1 177 ? -18.234 2.826 -3.312 1 87.94 177 HIS B C 1
ATOM 2687 O O . HIS B 1 177 ? -19.406 2.812 -3.715 1 87.94 177 HIS B O 1
ATOM 2693 N N . ALA B 1 178 ? -17.109 2.842 -4.047 1 79.25 178 ALA B N 1
ATOM 2694 C CA . ALA B 1 178 ? -17.266 2.918 -5.496 1 79.25 178 ALA B CA 1
ATOM 2695 C C . ALA B 1 178 ? -17.922 1.649 -6.043 1 79.25 178 ALA B C 1
ATOM 2697 O O . ALA B 1 178 ? -17.5 0.538 -5.711 1 79.25 178 ALA B O 1
ATOM 2698 N N . ASN B 1 179 ? -18.922 1.742 -6.801 1 82.1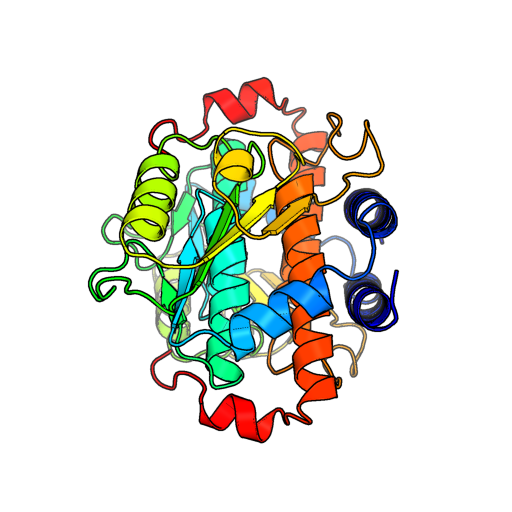9 179 ASN B N 1
ATOM 2699 C CA . ASN B 1 179 ? -19.594 0.582 -7.371 1 82.19 179 ASN B CA 1
ATOM 2700 C C . ASN B 1 179 ? -19.172 0.34 -8.82 1 82.19 179 ASN B C 1
ATOM 2702 O O . ASN B 1 179 ? -19.656 -0.58 -9.469 1 82.19 179 ASN B O 1
ATOM 2706 N N . LEU B 1 180 ? -18.219 1.099 -9.297 1 80.56 180 LEU B N 1
ATOM 2707 C CA . LEU B 1 180 ? -17.703 0.904 -10.641 1 80.56 180 LEU B CA 1
ATOM 2708 C C . LEU B 1 180 ? -16.312 0.284 -10.602 1 80.56 180 LEU B C 1
ATOM 2710 O O . LEU B 1 180 ? -15.625 0.229 -11.625 1 80.56 180 LEU B O 1
ATOM 2714 N N . GLU B 1 181 ? -16 -0.319 -9.594 1 73.12 181 GLU B N 1
ATOM 2715 C CA . GLU B 1 181 ? -14.695 -0.967 -9.469 1 73.12 181 GLU B CA 1
ATOM 2716 C C . GLU B 1 181 ? -14.812 -2.477 -9.656 1 73.12 181 GLU B C 1
ATOM 2718 O O . GLU B 1 181 ? -15.875 -3.055 -9.43 1 73.12 181 GLU B O 1
#

Sequence (362 aa):
MNKYQELVVNKLTNVINNTAEGYDDKILSMVDAAGRTFLGGAGRSLLVSRFFAMRLVHAGYQVSMVGEVVTPSIQAGDLFIVISGSGSTETLMPLVRKAKSQGAKVIVISMKAQSPMAELADLVVPIGGNDAHAFDKTHGMPMGTIFELSTLWFLEATIAKLIDQKGLTEEGMRAIHANLEMNKYQELVVNKLTNVINNTAEGYDDKILSMVDAAGRTFLGGAGRSLLVSRFFAMRLVHAGYQVSMVGEVVTPSIQAGDLFIVISGSGSTETLMPLVRKAKSQGAKVIVISMKAQSPMAELADLVVPIGGNDAHAFDKTHGMPMGTIFELSTLWFLEATIAKLIDQKGLTEEGMRAIHANLE

Foldseek 3Di:
DDPLVVVLVVLLVLLQVLFDPDVLVVVVVLQVQAQEEEEEEDDLLRVLRVVLQQLCLLLPGHYYYPPDPPGDDAAARHEYEYEDAQLCPPVCLVVLVRNVVRNYAYEYEYCDCDDPSNVSHPYYGNGSVRPPCSPPDDPSQDDCRSVSVSSSVVSVVSSVVSCVVVVPDPVSSVVSHDPVD/DDPLVVVLVVLLVLLQVLFDPDVLVVVVVLQVQAQEEEEEEDDLLRVLRVVLQQLCLLLPGHYYYPPDPPGDDAAARHEYEYEDAQLCPPVCLVVLVRNVVRNYAYEYEYCDCDDPSNVSHPYYGNGSVRPPCSPPDDPSQDDCRSVSVSSSVVSVVSSVVSCVVVVPDPVSSVVSHDPVD

pLDDT: mean 97.07, std 3.66, range [72.75, 99.0]